Protein AF-A0AAD3CPF4-F1 (afdb_monomer_lite)

Foldseek 3Di:
DDDDDDDDDDDDDDDDDDDDDDDDDDDPDDDDDDPDDDDDDDDDDDDDDDDDDDDDDDDDDDDDPPPPPPPPPFPDKAWAWEWFADPVVRDIDIDIDIGTQQDFLLVVQVVLLVQDQDPVRNPFDFDWKADLVLDTGDRGDTPVVPQDPQRYIYTDTPPDPDRSVVSSVSVCVVCVPPVNVVVSPPPPPPDPPVPPPDPDDDDDDDDDDDDDDDDPPDQPDPPFPDFDQDPSNGDGDTQQDWAQDPPPPARIKGWHWDDPPPDSAFIWIKIAGANHNRPPHTDPPDGIDTDRDGDGDD

Sequence (298 aa):
MKKKEREARPLLRASSTTATDEIPDDYTVATALVEEDIDVSEEENNDEEQQSLQSSNAKNQNAVPSLGTEKSPLGDPVHVILLLMDPKTRRFEILRLEFDAVAKVSDIYRHISASATEITLKSQEYNSLINLKSERLDNTELISTYIDSTGIGIAVPSSSEESPEAITKQATIILTNPKVQKLLQPNNTKKQHFELRKKKEPPATIVKVVKEEVQKAKTPFPHMGHKLQINSSAFTANDFECLQLDTGNWPSERVHCELQAGSEFIYDFVVEHFDDVHCQKPNAKLPVVIQCIQFEAY

Structure (mmCIF, N/CA/C/O backbone):
data_AF-A0AAD3CPF4-F1
#
_entry.id   AF-A0AAD3CPF4-F1
#
loop_
_atom_site.group_PDB
_atom_site.id
_atom_site.type_symbol
_atom_site.label_atom_id
_atom_site.label_alt_id
_atom_site.label_comp_id
_atom_site.label_asym_id
_atom_site.label_entity_id
_atom_site.label_seq_id
_atom_site.pdbx_PDB_ins_code
_atom_site.Cartn_x
_atom_site.Cartn_y
_atom_site.Cartn_z
_atom_site.occupancy
_atom_site.B_iso_or_equiv
_atom_site.auth_seq_id
_atom_site.auth_comp_id
_atom_site.auth_asym_id
_atom_site.auth_atom_id
_atom_site.pdbx_PDB_model_num
ATOM 1 N N . MET A 1 1 ? 34.001 51.691 -2.129 1.00 51.06 1 MET A N 1
ATOM 2 C CA . MET A 1 1 ? 32.779 52.473 -2.422 1.00 51.06 1 MET A CA 1
ATOM 3 C C . MET A 1 1 ? 32.237 52.067 -3.789 1.00 51.06 1 MET A C 1
ATOM 5 O O . MET A 1 1 ? 32.760 52.529 -4.793 1.00 51.06 1 MET A O 1
ATOM 9 N N . LYS A 1 2 ? 31.241 51.178 -3.853 1.00 47.72 2 LYS A N 1
ATOM 10 C CA . LYS A 1 2 ? 30.445 50.944 -5.070 1.00 47.72 2 LYS A CA 1
ATOM 11 C C . LYS A 1 2 ? 28.975 50.866 -4.661 1.00 47.72 2 LYS A C 1
ATOM 13 O O . LYS A 1 2 ? 28.642 50.229 -3.665 1.00 47.72 2 LYS A O 1
ATOM 18 N N . LYS A 1 3 ? 28.174 51.675 -5.354 1.00 48.44 3 LYS A N 1
ATOM 19 C CA . LYS A 1 3 ? 26.792 52.038 -5.044 1.00 48.44 3 LYS A CA 1
ATOM 20 C C . LYS A 1 3 ? 25.855 50.838 -5.172 1.00 48.44 3 LYS A C 1
ATOM 22 O O . LYS A 1 3 ? 26.035 49.969 -6.011 1.00 48.44 3 LYS A O 1
ATOM 27 N N . LYS A 1 4 ? 24.869 50.865 -4.284 1.00 55.22 4 LYS A N 1
ATOM 28 C CA . LYS A 1 4 ? 23.774 49.930 -4.065 1.00 55.22 4 LYS A CA 1
ATOM 29 C C . LYS A 1 4 ? 22.596 50.404 -4.916 1.00 55.22 4 LYS A C 1
ATOM 31 O O . LYS A 1 4 ? 22.135 51.522 -4.700 1.00 55.22 4 LYS A O 1
ATOM 36 N N . GLU A 1 5 ? 22.128 49.586 -5.849 1.00 61.31 5 GLU A N 1
ATOM 37 C CA . GLU A 1 5 ? 20.926 49.860 -6.640 1.00 61.31 5 GLU A CA 1
ATOM 38 C C . GLU A 1 5 ? 19.811 48.935 -6.141 1.00 61.31 5 GLU A C 1
ATOM 40 O O . GLU A 1 5 ? 19.970 47.718 -6.074 1.00 61.31 5 GLU A O 1
ATOM 45 N N . ARG A 1 6 ? 18.738 49.545 -5.630 1.00 57.09 6 ARG A N 1
ATOM 46 C CA . ARG A 1 6 ? 17.538 48.877 -5.121 1.00 57.09 6 ARG A CA 1
ATOM 47 C C . ARG A 1 6 ? 16.461 49.031 -6.187 1.00 57.09 6 ARG A C 1
ATOM 49 O O . ARG A 1 6 ? 15.955 50.135 -6.359 1.00 57.09 6 ARG A O 1
ATOM 56 N N . GLU A 1 7 ? 16.096 47.942 -6.850 1.00 59.09 7 GLU A N 1
ATOM 57 C CA . GLU A 1 7 ? 14.873 47.884 -7.650 1.00 59.09 7 GLU A CA 1
ATOM 58 C C . GLU A 1 7 ? 13.651 47.757 -6.735 1.00 59.09 7 GLU A C 1
ATOM 60 O O . GLU A 1 7 ? 13.573 46.890 -5.859 1.00 59.09 7 GLU A O 1
ATOM 65 N N . ALA A 1 8 ? 12.700 48.663 -6.941 1.00 54.78 8 ALA A N 1
ATOM 66 C CA . ALA A 1 8 ? 11.396 48.676 -6.305 1.00 54.78 8 ALA A CA 1
ATOM 67 C C . ALA A 1 8 ? 10.440 47.756 -7.078 1.00 54.78 8 ALA A C 1
ATOM 69 O O . ALA A 1 8 ? 10.246 47.929 -8.279 1.00 54.78 8 ALA A O 1
ATOM 70 N N . ARG A 1 9 ? 9.810 46.796 -6.388 1.00 59.22 9 ARG A N 1
ATOM 71 C CA . ARG A 1 9 ? 8.685 46.025 -6.934 1.00 59.22 9 ARG A CA 1
ATOM 72 C C . ARG A 1 9 ? 7.355 46.728 -6.627 1.00 59.22 9 ARG A C 1
ATOM 74 O O . ARG A 1 9 ? 7.162 47.150 -5.485 1.00 59.22 9 ARG A O 1
ATOM 81 N N . PRO A 1 10 ? 6.437 46.830 -7.603 1.00 60.00 10 PRO A N 1
ATOM 82 C CA . PRO A 1 10 ? 5.146 47.480 -7.423 1.00 60.00 10 PRO A CA 1
ATOM 83 C C . PRO A 1 10 ? 4.152 46.579 -6.676 1.00 60.00 10 PRO A C 1
ATOM 85 O O . PRO A 1 10 ? 4.058 45.377 -6.925 1.00 60.00 10 PRO A O 1
ATOM 88 N N . LEU A 1 11 ? 3.398 47.194 -5.763 1.00 54.19 11 LEU A N 1
ATOM 89 C CA . LEU A 1 11 ? 2.261 46.605 -5.059 1.00 54.19 11 LEU A CA 1
ATOM 90 C C . LEU A 1 11 ? 1.080 46.479 -6.029 1.00 54.19 11 LEU A C 1
ATOM 92 O O . LEU A 1 11 ? 0.536 47.489 -6.477 1.00 54.19 11 LEU A O 1
ATOM 96 N N . LEU A 1 12 ? 0.681 45.246 -6.346 1.00 53.91 12 LEU A N 1
ATOM 97 C CA . LEU A 1 12 ? -0.570 44.985 -7.050 1.00 53.91 12 LEU A CA 1
ATOM 98 C C . LEU A 1 12 ? -1.742 45.028 -6.066 1.00 53.91 12 LEU A C 1
ATOM 100 O O . LEU A 1 12 ? -1.715 44.463 -4.974 1.00 53.91 12 LEU A O 1
ATOM 104 N N . ARG A 1 13 ? -2.738 45.794 -6.493 1.00 48.66 13 ARG A N 1
ATOM 105 C CA . ARG A 1 13 ? -3.927 46.257 -5.790 1.00 48.66 13 ARG A CA 1
ATOM 106 C C . ARG A 1 13 ? -4.981 45.147 -5.782 1.00 48.66 13 ARG A C 1
ATOM 108 O O . ARG A 1 13 ? -5.236 44.541 -6.816 1.00 48.66 13 ARG A O 1
ATOM 115 N N . ALA A 1 14 ? -5.594 44.912 -4.626 1.00 43.03 14 ALA A N 1
ATOM 116 C CA . ALA A 1 14 ? -6.771 44.065 -4.490 1.00 43.03 14 ALA A CA 1
ATOM 117 C C . ALA A 1 14 ? -7.983 44.732 -5.165 1.00 43.03 14 ALA A C 1
ATOM 119 O O . ALA A 1 14 ? -8.253 45.908 -4.910 1.00 43.03 14 ALA A O 1
ATOM 120 N N . SER A 1 15 ? -8.722 43.973 -5.977 1.00 52.41 15 SER A N 1
ATOM 121 C CA . SER A 1 15 ? -10.066 44.338 -6.427 1.00 52.41 15 SER A CA 1
ATOM 122 C C . SER A 1 15 ? -11.076 43.460 -5.702 1.00 52.41 15 SER A C 1
ATOM 124 O O . SER A 1 15 ? -11.177 42.262 -5.947 1.00 52.41 15 SER A O 1
ATOM 126 N N . SER A 1 16 ? -11.789 44.100 -4.781 1.00 39.22 16 SER A N 1
ATOM 127 C CA . SER A 1 16 ? -13.036 43.643 -4.182 1.00 39.22 16 SER A CA 1
ATOM 128 C C . SER A 1 16 ? -14.152 43.758 -5.222 1.00 39.22 16 SER A C 1
ATOM 130 O O . SER A 1 16 ? -14.310 44.821 -5.822 1.00 39.22 16 SER A O 1
ATOM 132 N N . THR A 1 17 ? -14.919 42.690 -5.435 1.00 50.12 17 THR A N 1
ATOM 133 C CA . THR A 1 17 ? -16.239 42.763 -6.077 1.00 50.12 17 THR A CA 1
ATOM 134 C C . THR A 1 17 ? -17.239 42.035 -5.189 1.00 50.12 17 THR A C 1
ATOM 136 O O . THR A 1 17 ? -17.124 40.846 -4.912 1.00 50.12 17 THR A O 1
ATOM 139 N N . THR A 1 18 ? -18.160 42.831 -4.666 1.00 46.91 18 THR A N 1
ATOM 140 C CA . THR A 1 18 ? -19.396 42.474 -3.969 1.00 46.91 18 THR A CA 1
ATOM 141 C C . THR A 1 18 ? -20.552 42.361 -4.967 1.00 46.91 18 THR A C 1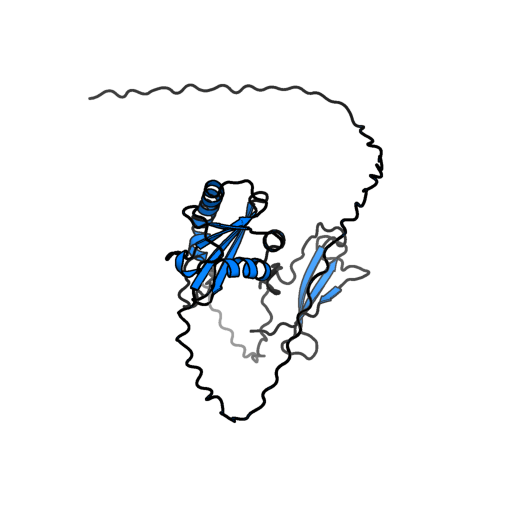
ATOM 143 O O . THR A 1 18 ? -20.454 42.952 -6.041 1.00 46.91 18 THR A O 1
ATOM 146 N N . ALA A 1 19 ? -21.662 41.766 -4.500 1.00 40.34 19 ALA A N 1
ATOM 147 C CA . ALA A 1 19 ? -23.035 41.750 -5.049 1.00 40.34 19 ALA A CA 1
ATOM 148 C C . ALA A 1 19 ? -23.372 40.473 -5.852 1.00 40.34 19 ALA A C 1
ATOM 150 O O . ALA A 1 19 ? -22.814 40.246 -6.918 1.00 40.34 19 ALA A O 1
ATOM 151 N N . THR A 1 20 ? -24.034 39.489 -5.224 1.00 45.62 20 THR A N 1
ATOM 152 C CA . THR A 1 20 ? -25.505 39.292 -5.100 1.00 45.62 20 THR A CA 1
ATOM 153 C C . THR A 1 20 ? -26.174 38.961 -6.427 1.00 45.62 20 THR A C 1
ATOM 155 O O . THR A 1 20 ? -26.316 39.850 -7.257 1.00 45.62 20 THR A O 1
ATOM 158 N N . ASP A 1 21 ? -26.677 37.733 -6.551 1.00 45.94 21 ASP A N 1
ATOM 159 C CA . ASP A 1 21 ? -28.017 37.535 -7.099 1.00 45.94 21 ASP A CA 1
ATOM 160 C C . ASP A 1 21 ? -28.646 36.266 -6.515 1.00 45.94 21 ASP A C 1
ATOM 162 O O . ASP A 1 21 ? -27.998 35.228 -6.365 1.00 45.94 21 ASP A O 1
ATOM 166 N N . GLU A 1 22 ? -29.889 36.434 -6.091 1.00 59.66 22 GLU A N 1
ATOM 167 C CA . GLU A 1 22 ? -30.774 35.438 -5.503 1.00 59.66 22 GLU A CA 1
ATOM 168 C C . GLU A 1 22 ? -31.589 34.724 -6.611 1.00 59.66 22 GLU A C 1
ATOM 170 O O . GLU A 1 22 ? -31.663 35.209 -7.738 1.00 59.66 22 GLU A O 1
ATOM 175 N N . ILE A 1 23 ? -32.340 33.684 -6.201 1.00 52.50 23 ILE A N 1
ATOM 176 C CA . ILE A 1 23 ? -33.577 33.135 -6.822 1.00 52.50 23 ILE A CA 1
ATOM 177 C C . ILE A 1 23 ? -33.373 32.051 -7.921 1.00 52.50 23 ILE A C 1
ATOM 179 O O . ILE A 1 23 ? -32.538 32.240 -8.802 1.00 52.50 23 ILE A O 1
ATOM 183 N N . PRO A 1 24 ? -34.215 30.990 -8.031 1.00 56.16 24 PRO A N 1
ATOM 184 C CA . PRO A 1 24 ? -34.972 30.213 -7.033 1.00 56.16 24 PRO A CA 1
ATOM 185 C C . PRO A 1 24 ? -34.780 28.679 -7.162 1.00 56.16 24 PRO A C 1
ATOM 187 O O . PRO A 1 24 ? -34.217 28.158 -8.125 1.00 56.16 24 PRO A O 1
ATOM 190 N N . ASP A 1 25 ? -35.359 27.972 -6.192 1.00 52.38 25 ASP A N 1
ATOM 191 C CA . ASP A 1 25 ? -35.752 26.565 -6.250 1.00 52.38 25 ASP A CA 1
ATOM 192 C C . ASP A 1 25 ? -36.680 26.236 -7.439 1.00 52.38 25 ASP A C 1
ATOM 194 O O . ASP A 1 25 ? -37.485 27.073 -7.849 1.00 52.38 25 ASP A O 1
ATOM 198 N N . ASP A 1 26 ? -36.596 24.974 -7.884 1.00 46.81 26 ASP A N 1
ATOM 199 C CA . ASP A 1 26 ? -37.595 24.163 -8.614 1.00 46.81 26 ASP A CA 1
ATOM 200 C C . ASP A 1 26 ? -37.091 23.598 -9.959 1.00 46.81 26 ASP A C 1
ATOM 202 O O . ASP A 1 26 ? -37.275 24.164 -11.035 1.00 46.81 26 ASP A O 1
ATOM 206 N N . TYR A 1 27 ? -36.463 22.419 -9.895 1.00 47.00 27 TYR A N 1
ATOM 207 C CA . TYR A 1 27 ? -36.427 21.492 -11.025 1.00 47.00 27 TYR A CA 1
ATOM 208 C C . TYR A 1 27 ? -36.933 20.123 -10.575 1.00 47.00 27 TYR A C 1
ATOM 210 O O . TYR A 1 27 ? -36.206 19.223 -10.157 1.00 47.00 27 TYR A O 1
ATOM 218 N N . THR A 1 28 ? -38.244 19.977 -10.698 1.00 48.34 28 THR A N 1
ATOM 219 C CA . THR A 1 28 ? -38.920 18.689 -10.763 1.00 48.34 28 THR A CA 1
ATOM 220 C C . THR A 1 28 ? -38.558 18.021 -12.099 1.00 48.34 28 THR A C 1
ATOM 222 O O . THR A 1 28 ? -39.137 18.348 -13.134 1.00 48.34 28 THR A O 1
ATOM 225 N N . VAL A 1 29 ? -37.579 17.107 -12.122 1.00 45.56 29 VAL A N 1
ATOM 226 C CA . VAL A 1 29 ? -37.284 16.309 -13.329 1.00 45.56 29 VAL A CA 1
ATOM 227 C C . VAL A 1 29 ? -38.125 15.040 -13.299 1.00 45.56 29 VAL A C 1
ATOM 229 O O . VAL A 1 29 ? -37.881 14.114 -12.527 1.00 45.56 29 VAL A O 1
ATOM 232 N N . ALA A 1 30 ? -39.148 15.041 -14.149 1.00 44.59 30 ALA A N 1
ATOM 233 C CA . ALA A 1 30 ? -39.988 13.899 -14.445 1.00 44.59 30 ALA A CA 1
ATOM 234 C C . ALA A 1 30 ? -39.169 12.751 -15.050 1.00 44.59 30 ALA A C 1
ATOM 236 O O . ALA A 1 30 ? -38.349 12.929 -15.950 1.00 44.59 30 ALA A O 1
ATOM 237 N N . THR A 1 31 ? -39.445 11.559 -14.540 1.00 47.06 31 THR A N 1
ATOM 238 C CA . THR A 1 31 ? -38.991 10.265 -15.030 1.00 47.06 31 THR A CA 1
ATOM 239 C C . THR A 1 31 ? -39.593 10.024 -16.416 1.00 47.06 31 THR A C 1
ATOM 241 O O . THR A 1 31 ? -40.797 9.811 -16.538 1.00 47.06 31 THR A O 1
ATOM 244 N N . ALA A 1 32 ? -38.772 10.064 -17.463 1.00 47.00 32 ALA A N 1
ATOM 245 C CA . ALA A 1 32 ? -39.124 9.523 -18.770 1.00 47.00 32 ALA A CA 1
ATOM 246 C C . ALA A 1 32 ? -38.403 8.180 -18.922 1.00 47.00 32 ALA A C 1
ATOM 248 O O . ALA A 1 32 ? -37.201 8.129 -19.170 1.00 47.00 32 ALA A O 1
ATOM 249 N N . LEU A 1 33 ? -39.150 7.098 -18.698 1.00 45.75 33 LEU A N 1
ATOM 250 C CA . LEU A 1 33 ? -38.788 5.757 -19.140 1.00 45.75 33 LEU A CA 1
ATOM 251 C C . LEU A 1 33 ? -38.830 5.773 -20.670 1.00 45.75 33 LEU A C 1
ATOM 253 O O . LEU A 1 33 ? -39.907 5.828 -21.259 1.00 45.75 33 LEU A O 1
ATOM 257 N N . VAL A 1 34 ? -37.658 5.794 -21.295 1.00 50.19 34 VAL A N 1
ATOM 258 C CA . VAL A 1 34 ? -37.513 5.426 -22.700 1.00 50.19 34 VAL A CA 1
ATOM 259 C C . VAL A 1 34 ? -37.186 3.940 -22.692 1.00 50.19 34 VAL A C 1
ATOM 261 O O . VAL A 1 34 ? -36.103 3.535 -22.278 1.00 50.19 34 VAL A O 1
ATOM 264 N N . GLU A 1 35 ? -38.180 3.135 -23.051 1.00 58.12 35 GLU A N 1
ATOM 265 C CA . GLU A 1 35 ? -37.993 1.746 -23.450 1.00 58.12 35 GLU A CA 1
ATOM 266 C C . GLU A 1 35 ? -37.271 1.784 -24.804 1.00 58.12 35 GLU A C 1
ATOM 268 O O . GLU A 1 35 ? -37.871 2.104 -25.827 1.00 58.12 35 GLU A O 1
ATOM 273 N N . GLU A 1 36 ? -35.954 1.573 -24.801 1.00 59.69 36 GLU A N 1
ATOM 274 C CA . GLU A 1 36 ? -35.221 1.275 -26.031 1.00 59.69 36 GLU A CA 1
ATOM 275 C C . GLU A 1 36 ? -35.337 -0.228 -26.297 1.00 59.69 36 GLU A C 1
ATOM 277 O O . GLU A 1 36 ? -34.753 -1.055 -25.594 1.00 59.69 36 GLU A O 1
ATOM 282 N N . ASP A 1 37 ? -36.132 -0.559 -27.314 1.00 48.06 37 ASP A N 1
ATOM 283 C CA . ASP A 1 37 ? -36.185 -1.867 -27.953 1.00 48.06 37 ASP A CA 1
ATOM 284 C C . ASP A 1 37 ? -34.800 -2.196 -28.535 1.00 48.06 37 ASP A C 1
ATOM 286 O O . ASP A 1 37 ? -34.396 -1.678 -29.578 1.00 48.06 37 ASP A O 1
ATOM 290 N N . ILE A 1 38 ? -34.046 -3.049 -27.839 1.00 56.69 38 ILE A N 1
ATOM 291 C CA . ILE A 1 38 ? -32.800 -3.615 -28.356 1.00 56.69 38 ILE A CA 1
ATOM 292 C C . ILE A 1 38 ? -33.168 -4.724 -29.344 1.00 56.69 38 ILE A C 1
ATOM 294 O O . ILE A 1 38 ? -33.584 -5.817 -28.960 1.00 56.69 38 ILE A O 1
ATOM 298 N N . ASP A 1 39 ? -33.001 -4.398 -30.622 1.00 56.53 39 ASP A N 1
ATOM 299 C CA . ASP A 1 39 ? -33.076 -5.295 -31.770 1.00 56.53 39 ASP A CA 1
ATOM 300 C C . ASP A 1 39 ? -31.935 -6.327 -31.693 1.00 56.53 39 ASP A C 1
ATOM 302 O O . ASP A 1 39 ? -30.764 -6.035 -31.956 1.00 56.53 39 ASP A O 1
ATOM 306 N N . VAL A 1 40 ? -32.275 -7.537 -31.240 1.00 62.56 40 VAL A N 1
ATOM 307 C CA . VAL A 1 40 ? -31.382 -8.699 -31.213 1.00 62.56 40 VAL A CA 1
ATOM 308 C C . VAL A 1 40 ? -31.289 -9.236 -32.637 1.00 62.56 40 VAL A C 1
ATOM 310 O O . VAL A 1 40 ? -32.150 -9.986 -33.090 1.00 62.56 40 VAL A O 1
ATOM 313 N N . SER A 1 41 ? -30.229 -8.849 -33.342 1.00 60.69 41 SER A N 1
ATOM 314 C CA . SER A 1 41 ? -29.842 -9.486 -34.599 1.00 60.69 41 SER A CA 1
ATOM 315 C C . SER A 1 41 ? -29.105 -10.790 -34.297 1.00 60.69 41 SER A C 1
ATOM 317 O O . SER A 1 41 ? -28.044 -10.812 -33.674 1.00 60.69 41 SER A O 1
ATOM 319 N N . GLU A 1 42 ? -29.728 -11.884 -34.721 1.00 59.56 42 GLU A N 1
ATOM 320 C CA . GLU A 1 42 ? -29.186 -13.237 -34.755 1.00 59.56 42 GLU A CA 1
ATOM 321 C C . GLU A 1 42 ? -28.034 -13.298 -35.773 1.00 59.56 42 GLU A C 1
ATOM 323 O O . GLU A 1 42 ? -28.252 -13.130 -36.972 1.00 59.56 42 GLU A O 1
ATOM 328 N N . GLU A 1 43 ? -26.805 -13.547 -35.313 1.00 61.91 43 GLU A N 1
ATOM 329 C CA . GLU A 1 43 ? -25.727 -14.025 -36.184 1.00 61.91 43 GLU A CA 1
ATOM 330 C C . GLU A 1 43 ? -25.614 -15.546 -36.056 1.00 61.91 43 GLU A C 1
ATOM 332 O O . GLU A 1 43 ? -25.129 -16.099 -35.067 1.00 61.91 43 GLU A O 1
ATOM 337 N N . GLU A 1 44 ? -26.116 -16.208 -37.096 1.00 57.03 44 GLU A N 1
ATOM 338 C CA . GLU A 1 44 ? -25.862 -17.600 -37.429 1.00 57.03 44 GLU A CA 1
ATOM 339 C C . GLU A 1 44 ? -24.405 -17.821 -37.886 1.00 57.03 44 GLU A C 1
ATOM 341 O O . GLU A 1 44 ? -23.775 -16.948 -38.481 1.00 57.03 44 GLU A O 1
ATOM 346 N N . ASN A 1 45 ? -23.980 -19.083 -37.756 1.00 47.06 45 ASN A N 1
ATOM 347 C CA . ASN A 1 45 ? -22.911 -19.767 -38.497 1.00 47.06 45 ASN A CA 1
ATOM 348 C C . ASN A 1 45 ? -21.481 -19.678 -37.937 1.00 47.06 45 ASN A C 1
ATOM 350 O O . ASN A 1 45 ? -20.731 -18.738 -38.188 1.00 47.06 45 ASN A O 1
ATOM 354 N N . ASN A 1 46 ? -21.036 -20.774 -37.311 1.00 54.03 46 ASN A N 1
ATOM 355 C CA . ASN A 1 46 ? -20.188 -21.742 -38.022 1.00 54.03 46 ASN A CA 1
ATOM 356 C C . ASN A 1 46 ? -19.962 -23.010 -37.181 1.00 54.03 46 ASN A C 1
ATOM 358 O O . ASN A 1 46 ? -19.196 -23.015 -36.217 1.00 54.03 46 ASN A O 1
ATOM 362 N N . ASP A 1 47 ? -20.622 -24.085 -37.610 1.00 55.22 47 ASP A N 1
ATOM 363 C CA . ASP A 1 47 ? -20.263 -25.475 -37.340 1.00 55.22 47 ASP A CA 1
ATOM 364 C C . ASP A 1 47 ? -19.238 -25.937 -38.388 1.00 55.22 47 ASP A C 1
ATOM 366 O O . ASP A 1 47 ? -19.512 -25.822 -39.577 1.00 55.22 47 ASP A O 1
ATOM 370 N N . GLU A 1 48 ? -18.090 -26.453 -37.942 1.00 56.44 48 GLU A N 1
ATOM 371 C CA . GLU A 1 48 ? -17.141 -27.389 -38.594 1.00 56.44 48 GLU A CA 1
ATOM 372 C C . GLU A 1 48 ? -15.866 -27.338 -37.714 1.00 56.44 48 GLU A C 1
ATOM 374 O O . GLU A 1 48 ? -15.404 -26.269 -37.344 1.00 56.44 48 GLU A O 1
ATOM 379 N N . GLU A 1 49 ? -15.249 -28.402 -37.203 1.00 54.94 49 GLU A N 1
ATOM 380 C CA . GLU A 1 49 ? -14.941 -29.685 -37.810 1.00 54.94 49 GLU A CA 1
ATOM 381 C C . GLU A 1 49 ? -14.567 -30.679 -36.686 1.00 54.94 49 GLU A C 1
ATOM 383 O O . GLU A 1 49 ? -13.704 -30.419 -35.842 1.00 54.94 49 GLU A O 1
ATOM 388 N N . GLN A 1 50 ? -15.222 -31.841 -36.669 1.00 48.09 50 GLN A N 1
ATOM 389 C CA . GLN A 1 50 ? -14.794 -33.005 -35.899 1.00 48.09 50 GLN A CA 1
ATOM 390 C C . GLN A 1 50 ? -13.726 -33.762 -36.696 1.00 48.09 50 GLN A C 1
ATOM 392 O O . GLN A 1 50 ? -14.021 -34.283 -37.769 1.00 48.09 50 GLN A O 1
ATOM 397 N N . GLN A 1 51 ? -12.531 -33.944 -36.132 1.00 55.53 51 GLN A N 1
ATOM 398 C CA . GLN A 1 51 ? -11.656 -35.052 -36.520 1.00 55.53 51 GLN A CA 1
ATOM 399 C C . GLN A 1 51 ? -11.217 -35.858 -35.302 1.00 55.53 51 GLN A C 1
ATOM 401 O O . GLN A 1 51 ? -10.395 -35.458 -34.479 1.00 55.53 51 GLN A O 1
ATOM 406 N N . SER A 1 52 ? -11.797 -37.050 -35.229 1.00 57.59 52 SER A N 1
ATOM 407 C CA . SER A 1 52 ? -11.345 -38.183 -34.443 1.00 57.59 52 SER A CA 1
ATOM 408 C C . SER A 1 52 ? -10.080 -38.790 -35.050 1.00 57.59 52 SER A C 1
ATOM 410 O O . SER A 1 52 ? -10.115 -39.185 -36.212 1.00 57.59 52 SER A O 1
ATOM 412 N N . LEU A 1 53 ? -9.044 -39.037 -34.247 1.00 58.47 53 LEU A N 1
ATOM 413 C CA . LEU A 1 53 ? -8.175 -40.198 -34.447 1.00 58.47 53 LEU A CA 1
ATOM 414 C C . LEU A 1 53 ? -7.779 -40.802 -33.097 1.00 58.47 53 LEU A C 1
ATOM 416 O O . LEU A 1 53 ? -7.038 -40.230 -32.301 1.00 58.47 53 LEU A O 1
ATOM 420 N N . GLN A 1 54 ? -8.301 -42.005 -32.878 1.00 55.97 54 GLN A N 1
ATOM 421 C CA . GLN A 1 54 ? -7.806 -42.984 -31.926 1.00 55.97 54 GLN A CA 1
ATOM 422 C C . GLN A 1 54 ? -6.425 -43.479 -32.375 1.00 55.97 54 GLN A C 1
ATOM 424 O O . GLN A 1 54 ? -6.244 -43.821 -33.543 1.00 55.97 54 GLN A O 1
ATOM 429 N N . SER A 1 55 ? -5.496 -43.663 -31.436 1.00 54.03 55 SER A N 1
ATOM 430 C CA . SER A 1 55 ? -4.639 -44.854 -31.435 1.00 54.03 55 SER A CA 1
ATOM 431 C C . SER A 1 55 ? -3.983 -45.082 -30.080 1.00 54.03 55 SER A C 1
ATOM 433 O O . SER A 1 55 ? -3.212 -44.283 -29.560 1.00 54.03 55 SER A O 1
ATOM 435 N N . SER A 1 56 ? -4.330 -46.240 -29.540 1.00 66.38 56 SER A N 1
ATOM 436 C CA . SER A 1 56 ? -3.742 -46.959 -28.423 1.00 66.38 56 SER A CA 1
ATOM 437 C C . SER A 1 56 ? -2.250 -47.242 -28.600 1.00 66.38 56 SER A C 1
ATOM 439 O O . SER A 1 56 ? -1.843 -47.694 -29.668 1.00 66.38 56 SER A O 1
ATOM 441 N N . ASN A 1 57 ? -1.480 -47.174 -27.511 1.00 51.53 57 ASN A N 1
ATOM 442 C CA . ASN A 1 57 ? -0.516 -48.234 -27.208 1.00 51.53 57 ASN A CA 1
ATOM 443 C C . ASN A 1 57 ? -0.118 -48.248 -25.727 1.00 51.53 57 ASN A C 1
ATOM 445 O O . ASN A 1 57 ? 0.491 -47.321 -25.203 1.00 51.53 57 ASN A O 1
ATOM 449 N N . ALA A 1 58 ? -0.453 -49.357 -25.070 1.00 52.66 58 ALA A N 1
ATOM 450 C CA . ALA A 1 58 ? 0.050 -49.736 -23.764 1.00 52.66 58 ALA A CA 1
ATOM 451 C C . ALA A 1 58 ? 1.429 -50.397 -23.908 1.00 52.66 58 ALA A C 1
ATOM 453 O O . ALA A 1 58 ? 1.579 -51.311 -24.720 1.00 52.66 58 ALA A O 1
ATOM 454 N N . LYS A 1 59 ? 2.401 -50.005 -23.072 1.00 47.97 59 LYS A N 1
ATOM 455 C CA . LYS A 1 59 ? 3.421 -50.909 -22.507 1.00 47.97 59 LYS A CA 1
ATOM 456 C C . LYS A 1 59 ? 4.272 -50.209 -21.442 1.00 47.97 59 LYS A C 1
ATOM 458 O O . LYS A 1 59 ? 5.042 -49.311 -21.745 1.00 47.97 59 LYS A O 1
ATOM 463 N N . ASN A 1 60 ? 4.113 -50.698 -20.211 1.00 48.53 60 ASN A N 1
ATOM 464 C CA . ASN A 1 60 ? 5.138 -50.938 -19.193 1.00 48.53 60 ASN A CA 1
ATOM 465 C C . ASN A 1 60 ? 6.476 -50.199 -19.332 1.00 48.53 60 ASN A C 1
ATOM 467 O O . ASN A 1 60 ? 7.283 -50.568 -20.183 1.00 48.53 60 ASN A O 1
ATOM 471 N N . GLN A 1 61 ? 6.793 -49.380 -18.324 1.00 49.75 61 GLN A N 1
ATOM 472 C CA . GLN A 1 61 ? 7.957 -49.622 -17.465 1.00 49.75 61 GLN A CA 1
ATOM 473 C C . GLN A 1 61 ? 7.831 -48.855 -16.139 1.00 49.75 61 GLN A C 1
ATOM 475 O O . GLN A 1 61 ? 7.727 -47.634 -16.105 1.00 49.75 61 GLN A O 1
ATOM 480 N N . ASN A 1 62 ? 7.844 -49.620 -15.044 1.00 54.41 62 ASN A N 1
ATOM 481 C CA . ASN A 1 62 ? 8.047 -49.146 -13.681 1.00 54.41 62 ASN A CA 1
ATOM 482 C C . ASN A 1 62 ? 9.436 -48.503 -13.577 1.00 54.41 62 ASN A C 1
ATOM 484 O O . ASN A 1 62 ? 10.433 -49.209 -13.434 1.00 54.41 62 ASN A O 1
ATOM 488 N N . ALA A 1 63 ? 9.495 -47.177 -13.623 1.00 48.16 63 ALA A N 1
ATOM 489 C CA . ALA A 1 63 ? 10.638 -46.410 -13.158 1.00 48.16 63 ALA A CA 1
ATOM 490 C C . ALA A 1 63 ? 10.176 -45.616 -11.936 1.00 48.16 63 ALA A C 1
ATOM 492 O O . ALA A 1 63 ? 9.339 -44.724 -12.046 1.00 48.16 63 ALA A O 1
ATOM 493 N N . VAL A 1 64 ? 10.687 -45.991 -10.763 1.00 60.34 64 VAL A N 1
ATOM 494 C CA . VAL A 1 64 ? 10.567 -45.201 -9.535 1.00 60.34 64 VAL A CA 1
ATOM 495 C C . VAL A 1 64 ? 11.168 -43.827 -9.846 1.00 60.34 64 VAL A C 1
ATOM 497 O O . VAL A 1 64 ? 12.370 -43.769 -10.120 1.00 60.34 64 VAL A O 1
ATOM 500 N N . PRO A 1 65 ? 10.385 -42.731 -9.866 1.00 58.94 65 PRO A N 1
ATOM 501 C CA . PRO A 1 65 ? 10.943 -41.411 -10.081 1.00 58.94 65 PRO A CA 1
ATOM 502 C C . PRO A 1 65 ? 11.808 -41.116 -8.864 1.00 58.94 65 PRO A C 1
ATOM 504 O O . PRO A 1 65 ? 11.310 -40.982 -7.746 1.00 58.94 65 PRO A O 1
ATOM 507 N N . SER A 1 66 ? 13.119 -41.098 -9.080 1.00 51.22 66 SER A N 1
ATOM 508 C CA . SER A 1 66 ? 14.084 -40.628 -8.102 1.00 51.22 66 SER A CA 1
ATOM 509 C C . SER A 1 66 ? 13.673 -39.216 -7.707 1.00 51.22 66 SER A C 1
ATOM 511 O O . SER A 1 66 ? 13.802 -38.278 -8.492 1.00 51.22 66 SER A O 1
ATOM 513 N N . LEU A 1 67 ? 13.129 -39.101 -6.495 1.00 54.97 67 LEU A N 1
ATOM 514 C CA . LEU A 1 67 ? 12.671 -37.886 -5.828 1.00 54.97 67 LEU A CA 1
ATOM 515 C C . LEU A 1 67 ? 13.888 -37.039 -5.408 1.00 54.97 67 LEU A C 1
ATOM 517 O O . LEU A 1 67 ? 14.086 -36.718 -4.242 1.00 54.97 67 LEU A O 1
ATOM 521 N N . GLY A 1 68 ? 14.765 -36.761 -6.369 1.00 52.16 68 GLY A N 1
ATOM 522 C CA . GLY A 1 68 ? 15.908 -35.872 -6.257 1.00 52.16 68 GLY A CA 1
ATOM 523 C C . GLY A 1 68 ? 15.550 -34.559 -6.922 1.00 52.16 68 GLY A C 1
ATOM 524 O O . GLY A 1 68 ? 16.095 -34.224 -7.967 1.00 52.16 68 GLY A O 1
ATOM 525 N N . THR A 1 69 ? 14.577 -33.847 -6.355 1.00 49.41 69 THR A N 1
ATOM 526 C CA . THR A 1 69 ? 14.320 -32.454 -6.705 1.00 49.41 69 THR A CA 1
ATOM 527 C C . THR A 1 69 ? 15.528 -31.660 -6.225 1.00 49.41 69 THR A C 1
ATOM 529 O O . THR A 1 69 ? 15.609 -31.262 -5.061 1.00 49.41 69 THR A O 1
ATOM 532 N N . GLU A 1 70 ? 16.503 -31.478 -7.114 1.00 51.56 70 GLU A N 1
ATOM 533 C CA . GLU A 1 70 ? 17.493 -30.417 -6.998 1.00 51.56 70 GLU A CA 1
ATOM 534 C C . GLU A 1 70 ? 16.712 -29.105 -6.891 1.00 51.56 70 GLU A C 1
ATOM 536 O O . GLU A 1 70 ? 16.268 -28.530 -7.883 1.00 51.56 70 GLU A O 1
ATOM 541 N N . LYS A 1 71 ? 16.466 -28.661 -5.654 1.00 62.03 71 LYS A N 1
ATOM 542 C CA . LYS A 1 71 ? 16.061 -27.290 -5.378 1.00 62.03 71 LYS A CA 1
ATOM 543 C C . LYS A 1 71 ? 17.233 -26.436 -5.828 1.00 62.03 71 LYS A C 1
ATOM 545 O O . LYS A 1 71 ? 18.187 -26.253 -5.073 1.00 62.03 71 LYS A O 1
ATOM 550 N N . SER A 1 72 ? 17.182 -25.960 -7.071 1.00 61.41 72 SER A N 1
ATOM 551 C CA . SER A 1 72 ? 18.000 -24.828 -7.485 1.00 61.41 72 SER A CA 1
ATOM 552 C C . SER A 1 72 ? 17.886 -23.771 -6.385 1.00 61.41 72 SER A C 1
ATOM 554 O O . SER A 1 72 ? 16.781 -23.599 -5.857 1.00 61.41 72 SER A O 1
ATOM 556 N N . PRO A 1 73 ? 18.998 -23.145 -5.967 1.00 64.25 73 PRO A N 1
ATOM 557 C CA . PRO A 1 73 ? 18.972 -22.185 -4.875 1.00 64.25 73 PRO A CA 1
ATOM 558 C C . PRO A 1 73 ? 17.905 -21.141 -5.200 1.00 64.25 73 PRO A C 1
ATOM 560 O O . PRO A 1 73 ? 18.033 -20.419 -6.189 1.00 64.25 73 PRO A O 1
ATOM 563 N N . LEU A 1 74 ? 16.815 -21.140 -4.422 1.00 74.25 74 LEU A N 1
ATOM 564 C CA . LEU A 1 74 ? 15.826 -20.074 -4.475 1.00 74.25 74 LEU A CA 1
ATOM 565 C C . LEU A 1 74 ? 16.629 -18.804 -4.203 1.00 74.25 74 LEU A C 1
ATOM 567 O O . LEU A 1 74 ? 17.269 -18.709 -3.157 1.00 74.25 74 LEU A O 1
ATOM 571 N N . GLY A 1 75 ? 16.702 -17.916 -5.196 1.00 85.31 75 GLY A N 1
ATOM 572 C CA . GLY A 1 75 ? 17.434 -16.663 -5.060 1.00 85.31 75 GLY A CA 1
ATOM 573 C C . GLY A 1 75 ? 16.935 -15.872 -3.853 1.00 85.31 75 GLY A C 1
ATOM 574 O O . GLY A 1 75 ? 15.836 -16.121 -3.355 1.00 85.31 75 GLY A O 1
ATOM 575 N N . ASP A 1 76 ? 17.745 -14.922 -3.392 1.00 89.56 76 ASP A N 1
ATOM 576 C CA . ASP A 1 76 ? 17.370 -14.076 -2.263 1.00 89.56 76 ASP A CA 1
ATOM 577 C C . ASP A 1 76 ? 16.019 -13.381 -2.537 1.00 89.56 76 ASP A C 1
ATOM 579 O O . ASP A 1 76 ? 15.784 -12.923 -3.664 1.00 89.56 76 ASP A O 1
ATOM 583 N N . PRO A 1 77 ? 15.117 -13.316 -1.540 1.00 91.69 77 PRO A N 1
ATOM 584 C CA . PRO A 1 77 ? 13.815 -12.692 -1.711 1.00 91.69 77 PRO A CA 1
ATOM 585 C C . PRO A 1 77 ? 13.957 -11.204 -2.045 1.00 91.69 77 PRO A C 1
ATOM 587 O O . PRO A 1 77 ? 14.839 -10.497 -1.547 1.00 91.69 77 PRO A O 1
ATOM 590 N N . VAL A 1 78 ? 13.063 -10.718 -2.900 1.00 92.69 78 VAL A N 1
ATOM 591 C CA . VAL A 1 78 ? 13.027 -9.332 -3.362 1.00 92.69 78 VAL A CA 1
ATOM 592 C C . VAL A 1 78 ? 12.036 -8.554 -2.506 1.00 92.69 78 VAL A C 1
ATOM 594 O O . VAL A 1 78 ? 10.843 -8.852 -2.483 1.00 92.69 78 VAL A O 1
ATOM 597 N N . HIS A 1 79 ? 12.523 -7.523 -1.819 1.00 92.88 79 HIS A N 1
ATOM 598 C CA . HIS A 1 79 ? 11.676 -6.624 -1.041 1.00 92.88 79 HIS A CA 1
ATOM 599 C C . HIS A 1 79 ? 11.224 -5.429 -1.879 1.00 92.88 79 HIS A C 1
ATOM 601 O O . HIS A 1 79 ? 12.040 -4.728 -2.479 1.00 92.88 79 HIS A O 1
ATOM 607 N N . VAL A 1 80 ? 9.921 -5.165 -1.861 1.00 94.75 80 VAL A N 1
ATOM 608 C CA . VAL A 1 80 ? 9.282 -4.076 -2.600 1.00 94.75 80 VAL A CA 1
ATOM 609 C C . VAL A 1 80 ? 8.545 -3.168 -1.632 1.00 94.75 80 VAL A C 1
ATOM 611 O O . VAL A 1 80 ? 7.709 -3.607 -0.847 1.00 94.75 80 VAL A O 1
ATOM 614 N N . ILE A 1 81 ? 8.841 -1.879 -1.701 1.00 95.75 81 ILE A N 1
ATOM 615 C CA . ILE A 1 81 ? 8.078 -0.824 -1.048 1.00 95.75 81 ILE A CA 1
ATOM 616 C C . ILE A 1 81 ? 7.111 -0.277 -2.091 1.00 95.75 81 ILE A C 1
ATOM 618 O O . ILE A 1 81 ? 7.524 0.326 -3.077 1.00 95.75 81 ILE A O 1
ATOM 622 N N . LEU A 1 82 ? 5.819 -0.463 -1.869 1.00 96.94 82 LEU A N 1
ATOM 623 C CA . LEU A 1 82 ? 4.782 -0.021 -2.784 1.00 96.94 82 LEU A CA 1
ATOM 624 C C . LEU A 1 82 ? 4.005 1.151 -2.186 1.00 96.94 82 LEU A C 1
ATOM 626 O O . LEU A 1 82 ? 3.428 1.029 -1.107 1.00 96.94 82 LEU A O 1
ATOM 630 N N . LEU A 1 83 ? 3.967 2.280 -2.891 1.00 97.44 83 LEU A N 1
ATOM 631 C CA . LEU A 1 83 ? 3.107 3.412 -2.555 1.00 97.44 83 LEU A CA 1
ATOM 632 C C . LEU A 1 83 ? 1.787 3.300 -3.324 1.00 97.44 83 LEU A C 1
ATOM 634 O O . LEU A 1 83 ? 1.766 3.385 -4.554 1.00 97.44 83 LEU A O 1
ATOM 638 N N . LEU A 1 84 ? 0.691 3.151 -2.585 1.00 97.88 84 LEU A N 1
ATOM 639 C CA . LEU A 1 84 ? -0.672 3.270 -3.088 1.00 97.88 84 LEU A CA 1
ATOM 640 C C . LEU A 1 84 ? -1.177 4.676 -2.807 1.00 97.88 84 LEU A C 1
ATOM 642 O O . LEU A 1 84 ? -0.970 5.211 -1.717 1.00 97.88 84 LEU A O 1
ATOM 646 N N . MET A 1 85 ? -1.862 5.275 -3.770 1.00 94.62 85 MET A N 1
ATOM 647 C CA . MET A 1 85 ? -2.403 6.617 -3.616 1.00 94.62 85 MET A CA 1
ATOM 648 C C . MET A 1 85 ? -3.703 6.775 -4.394 1.00 94.62 85 MET A C 1
ATOM 650 O O . MET A 1 85 ? -3.837 6.274 -5.510 1.00 94.62 85 MET A O 1
ATOM 654 N N . ASP A 1 86 ? -4.644 7.489 -3.785 1.00 89.06 86 ASP A N 1
ATOM 655 C CA . ASP A 1 86 ? -5.833 8.017 -4.442 1.00 89.06 86 ASP A CA 1
ATOM 656 C C . ASP A 1 86 ? -5.654 9.540 -4.583 1.00 89.06 86 ASP A C 1
ATOM 658 O O . ASP A 1 86 ? -5.730 10.269 -3.582 1.00 89.06 86 ASP A O 1
ATOM 662 N N . PRO A 1 87 ? -5.397 10.048 -5.802 1.00 80.38 87 PRO A N 1
ATOM 663 C CA . PRO A 1 87 ? -5.137 11.468 -6.021 1.00 80.38 87 PRO A CA 1
ATOM 664 C C . PRO A 1 87 ? -6.349 12.352 -5.691 1.00 80.38 87 PRO A C 1
ATOM 666 O O . PRO A 1 87 ? -6.169 13.510 -5.301 1.00 80.38 87 PRO A O 1
ATOM 669 N N . LYS A 1 88 ? -7.582 11.824 -5.778 1.00 82.12 88 LYS A N 1
ATOM 670 C CA . LYS A 1 88 ? -8.807 12.599 -5.523 1.00 82.12 88 LYS A CA 1
ATOM 671 C C . LYS A 1 88 ? -8.982 12.874 -4.035 1.00 82.12 88 LYS A C 1
ATOM 673 O O . LYS A 1 88 ? -9.204 14.016 -3.634 1.00 82.12 88 LYS A O 1
ATOM 678 N N . THR A 1 89 ? -8.852 11.839 -3.207 1.00 86.44 89 THR A N 1
ATOM 679 C CA . THR A 1 89 ? -9.027 11.966 -1.749 1.00 86.44 89 THR A CA 1
ATOM 680 C C . THR A 1 89 ? -7.740 12.331 -1.014 1.00 86.44 89 THR A C 1
ATOM 682 O O . THR A 1 89 ? -7.784 12.653 0.175 1.00 86.44 89 THR A O 1
ATOM 685 N N . ARG A 1 90 ? -6.592 12.300 -1.708 1.00 86.06 90 ARG A N 1
ATOM 686 C CA . ARG A 1 90 ? -5.243 12.471 -1.140 1.00 86.06 90 ARG A CA 1
ATOM 687 C C . ARG A 1 90 ? -4.917 11.460 -0.038 1.00 86.06 90 ARG A C 1
ATOM 689 O O . ARG A 1 90 ? -4.062 11.723 0.812 1.00 86.06 90 ARG A O 1
ATOM 696 N N . ARG A 1 91 ? -5.595 10.311 -0.035 1.00 92.56 91 ARG A N 1
ATOM 697 C CA . ARG A 1 91 ? -5.250 9.181 0.829 1.00 92.56 91 ARG A CA 1
ATOM 698 C C . ARG A 1 91 ? -4.107 8.404 0.190 1.00 92.56 91 ARG A C 1
ATOM 700 O O . ARG A 1 91 ? -4.044 8.262 -1.030 1.00 92.56 91 ARG A O 1
ATOM 707 N N . PHE A 1 92 ? -3.197 7.915 1.021 1.00 96.56 92 PHE A N 1
ATOM 708 C CA . PHE A 1 92 ? -2.102 7.069 0.576 1.00 96.56 92 PHE A CA 1
ATOM 709 C C . PHE A 1 92 ? -1.792 6.007 1.623 1.00 96.56 92 PHE A C 1
ATOM 711 O O . PHE A 1 92 ? -1.994 6.216 2.820 1.00 96.56 92 PHE A O 1
ATOM 718 N N . GLU A 1 93 ? -1.258 4.888 1.159 1.00 97.12 93 GLU A N 1
ATOM 719 C CA . GLU A 1 93 ? -0.815 3.770 1.982 1.00 97.12 93 GLU A CA 1
ATOM 720 C C . GLU A 1 93 ? 0.532 3.275 1.451 1.00 97.12 93 GLU A C 1
ATOM 722 O O . GLU A 1 93 ? 0.784 3.293 0.247 1.00 97.12 93 GLU A O 1
AT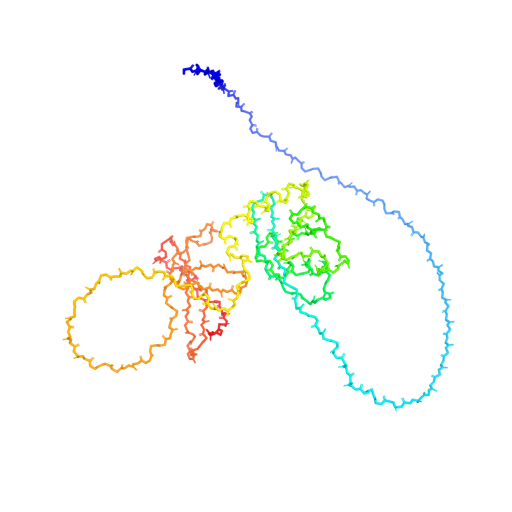OM 727 N N . ILE A 1 94 ? 1.427 2.871 2.353 1.00 97.00 94 ILE A N 1
ATOM 728 C CA . ILE A 1 94 ? 2.731 2.309 1.991 1.00 97.00 94 ILE A CA 1
ATOM 729 C C . ILE A 1 94 ? 2.735 0.850 2.414 1.00 97.00 94 ILE A C 1
ATOM 731 O O . ILE A 1 94 ? 2.669 0.549 3.607 1.00 97.00 94 ILE A O 1
ATOM 735 N N . LEU A 1 95 ? 2.858 -0.040 1.438 1.00 96.25 95 LEU A N 1
ATOM 736 C CA . LEU A 1 95 ? 2.977 -1.472 1.651 1.00 96.25 95 LEU A CA 1
ATOM 737 C C . LEU A 1 95 ? 4.440 -1.890 1.537 1.00 96.25 95 LEU A C 1
ATOM 739 O O . LEU A 1 95 ? 5.187 -1.389 0.698 1.00 96.25 95 LEU A O 1
ATOM 743 N N . ARG A 1 96 ? 4.853 -2.829 2.384 1.00 94.62 96 ARG A N 1
ATOM 744 C CA . ARG A 1 96 ? 6.128 -3.533 2.248 1.00 94.62 96 ARG A CA 1
ATOM 745 C C . ARG A 1 96 ? 5.808 -4.975 1.894 1.00 94.62 96 ARG A C 1
ATOM 747 O O . ARG A 1 96 ? 5.180 -5.666 2.690 1.00 94.62 96 ARG A O 1
ATOM 754 N N . LEU A 1 97 ? 6.204 -5.387 0.703 1.00 95.06 97 LEU A N 1
ATOM 755 C CA . LEU A 1 97 ? 5.931 -6.699 0.139 1.00 95.06 97 LEU A CA 1
ATOM 756 C C . LEU A 1 97 ? 7.252 -7.448 -0.052 1.00 95.06 97 LEU A C 1
ATOM 758 O O . LEU A 1 97 ? 8.303 -6.837 -0.256 1.00 95.06 97 LEU A O 1
ATOM 762 N N . GLU A 1 98 ? 7.198 -8.768 0.029 1.00 94.00 98 GLU A N 1
ATOM 763 C CA . GLU A 1 98 ? 8.333 -9.658 -0.191 1.00 94.00 98 GLU A CA 1
ATOM 764 C C . GLU A 1 98 ? 7.932 -10.681 -1.246 1.00 94.00 98 GLU A C 1
ATOM 766 O O . GLU A 1 98 ? 6.841 -11.247 -1.178 1.00 94.00 98 GLU A O 1
ATOM 771 N N . PHE A 1 99 ? 8.794 -10.871 -2.237 1.00 94.38 99 PHE A N 1
ATOM 772 C CA . PHE A 1 99 ? 8.539 -11.736 -3.376 1.00 94.38 99 PHE A CA 1
ATOM 773 C C . PHE A 1 99 ? 9.704 -12.689 -3.608 1.00 94.38 99 PHE A C 1
ATOM 775 O O . PHE A 1 99 ? 10.854 -12.376 -3.305 1.00 94.38 99 PHE A O 1
ATOM 782 N N . ASP A 1 100 ? 9.413 -13.826 -4.231 1.00 94.38 100 ASP A N 1
ATOM 783 C CA . ASP A 1 100 ? 10.450 -14.711 -4.749 1.00 94.38 100 ASP A CA 1
ATOM 784 C C . ASP A 1 100 ? 11.252 -14.018 -5.863 1.00 94.38 100 ASP A C 1
ATOM 786 O O . ASP A 1 100 ? 10.731 -13.185 -6.608 1.00 94.38 100 ASP A O 1
ATOM 790 N N . ALA A 1 101 ? 12.511 -14.418 -6.050 1.00 91.94 101 ALA A N 1
ATOM 791 C CA . ALA A 1 101 ? 13.402 -13.844 -7.066 1.00 91.94 101 ALA A CA 1
ATOM 792 C C . ALA A 1 101 ? 12.885 -13.953 -8.519 1.00 91.94 101 ALA A C 1
ATOM 794 O O . ALA A 1 101 ? 13.358 -13.238 -9.403 1.00 91.94 101 ALA A O 1
ATOM 795 N N . VAL A 1 102 ? 11.927 -14.851 -8.771 1.00 94.56 102 VAL A N 1
ATOM 796 C CA . VAL A 1 102 ? 11.302 -15.094 -10.084 1.00 94.56 102 VAL A CA 1
ATOM 797 C C . VAL A 1 102 ? 9.956 -14.384 -10.260 1.00 94.56 102 VAL A C 1
ATOM 799 O O . VAL A 1 102 ? 9.299 -14.572 -11.285 1.00 94.56 102 VAL A O 1
ATOM 802 N N . ALA A 1 103 ? 9.524 -13.599 -9.272 1.00 95.69 103 ALA A N 1
ATOM 803 C CA . ALA A 1 103 ? 8.253 -12.894 -9.326 1.00 95.69 103 ALA A CA 1
ATOM 804 C C . ALA A 1 103 ? 8.252 -11.799 -10.399 1.00 95.69 103 ALA A C 1
ATOM 806 O O . ALA A 1 103 ? 9.259 -11.120 -10.650 1.00 95.69 103 ALA A O 1
ATOM 807 N N . LYS A 1 104 ? 7.085 -11.617 -11.013 1.00 96.81 104 LYS A N 1
ATOM 808 C CA . LYS A 1 104 ? 6.840 -10.621 -12.055 1.00 96.81 104 LYS A CA 1
ATOM 809 C C . LYS A 1 104 ? 6.124 -9.410 -11.494 1.00 96.81 104 LYS A C 1
ATOM 811 O O . LYS A 1 104 ? 5.429 -9.485 -10.483 1.00 96.81 104 LYS A O 1
ATOM 816 N N . VAL A 1 105 ? 6.224 -8.291 -12.201 1.00 95.38 105 VAL A N 1
ATOM 817 C CA . VAL A 1 105 ? 5.496 -7.062 -11.853 1.00 95.38 105 VAL A CA 1
ATOM 818 C C . VAL A 1 105 ? 3.983 -7.316 -11.748 1.00 95.38 105 VAL A C 1
ATOM 820 O O . VAL A 1 105 ? 3.334 -6.770 -10.858 1.00 95.38 105 VAL A O 1
ATOM 823 N N . SER A 1 106 ? 3.418 -8.214 -12.566 1.00 95.94 106 SER A N 1
ATOM 824 C CA . SER A 1 106 ? 2.008 -8.617 -12.465 1.00 95.94 106 SER A CA 1
ATOM 825 C C . SER A 1 106 ? 1.604 -9.192 -11.100 1.00 95.94 106 SER A C 1
ATOM 827 O O . SER A 1 106 ? 0.450 -9.051 -10.686 1.00 95.94 106 SER A O 1
ATOM 829 N N . ASP A 1 107 ? 2.533 -9.837 -10.388 1.00 95.94 107 ASP A N 1
ATOM 830 C CA . ASP A 1 107 ? 2.262 -10.448 -9.082 1.00 95.94 107 ASP A CA 1
ATOM 831 C C . ASP A 1 107 ? 2.030 -9.393 -7.991 1.00 95.94 107 ASP A C 1
ATOM 833 O O . ASP A 1 107 ? 1.330 -9.663 -7.008 1.00 95.94 107 ASP A O 1
ATOM 837 N N . ILE A 1 108 ? 2.534 -8.170 -8.195 1.00 96.00 108 ILE A N 1
ATOM 838 C CA . ILE A 1 108 ? 2.325 -7.034 -7.292 1.00 96.00 108 ILE A CA 1
ATOM 839 C C . ILE A 1 108 ? 0.838 -6.672 -7.227 1.00 96.00 108 ILE A C 1
ATOM 841 O O . ILE A 1 108 ? 0.298 -6.539 -6.130 1.00 96.00 108 ILE A O 1
ATOM 845 N N . TYR A 1 109 ? 0.138 -6.580 -8.364 1.00 94.75 109 TYR A N 1
ATOM 846 C CA . TYR A 1 109 ? -1.281 -6.189 -8.377 1.00 94.75 109 TYR A CA 1
ATOM 847 C C . TYR A 1 109 ? -2.168 -7.171 -7.609 1.00 94.75 109 TYR A C 1
ATOM 849 O O . TYR A 1 109 ? -3.085 -6.763 -6.897 1.00 94.75 109 TYR A O 1
ATOM 857 N N . ARG A 1 110 ? -1.855 -8.471 -7.685 1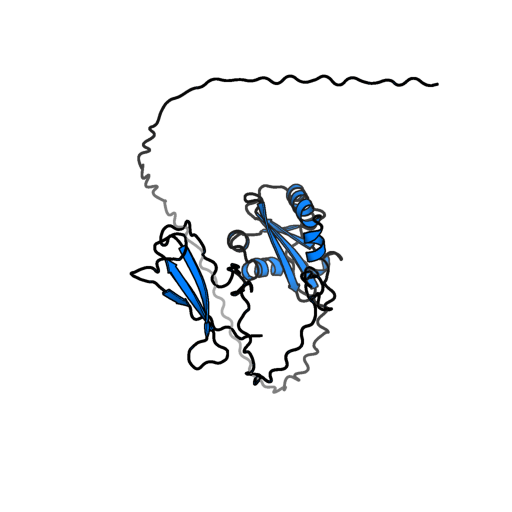.00 92.69 110 ARG A N 1
ATOM 858 C CA . ARG A 1 110 ? -2.569 -9.502 -6.917 1.00 92.69 110 ARG A CA 1
ATOM 859 C C . ARG A 1 110 ? -2.409 -9.278 -5.413 1.00 92.69 110 ARG A C 1
ATOM 861 O O . ARG A 1 110 ? -3.381 -9.418 -4.673 1.00 92.69 110 ARG A O 1
ATOM 868 N N . HIS A 1 111 ? -1.216 -8.871 -4.978 1.00 95.44 111 HIS A N 1
ATOM 869 C CA . HIS A 1 111 ? -0.927 -8.596 -3.571 1.00 95.44 111 HIS A CA 1
ATOM 870 C C . HIS A 1 111 ? -1.600 -7.324 -3.056 1.00 95.44 111 HIS A C 1
ATOM 872 O O . HIS A 1 111 ? -2.029 -7.314 -1.907 1.00 95.44 111 HIS A O 1
ATOM 878 N N . ILE A 1 112 ? -1.774 -6.285 -3.883 1.00 94.94 112 ILE A N 1
ATOM 879 C CA . ILE A 1 112 ? -2.453 -5.042 -3.465 1.00 94.94 112 ILE A CA 1
ATOM 880 C C . ILE A 1 112 ? -3.824 -5.351 -2.854 1.00 94.94 112 ILE A C 1
ATOM 882 O O . ILE A 1 112 ? -4.107 -4.944 -1.728 1.00 94.94 112 ILE A O 1
ATOM 886 N N . SER A 1 113 ? -4.636 -6.144 -3.557 1.00 91.25 113 SER A N 1
ATOM 887 C CA . SER A 1 113 ? -5.985 -6.507 -3.110 1.00 91.25 113 SER A CA 1
ATOM 888 C C . SER A 1 113 ? -6.013 -7.311 -1.803 1.00 91.25 113 SER A C 1
ATOM 890 O O . SER A 1 113 ? -7.014 -7.288 -1.093 1.00 91.25 113 SER A O 1
ATOM 892 N N . ALA A 1 114 ? -4.932 -8.015 -1.463 1.00 92.06 114 ALA A N 1
ATOM 893 C CA . ALA A 1 114 ? -4.830 -8.811 -0.242 1.00 92.06 114 ALA A CA 1
ATOM 894 C C . ALA A 1 114 ? -4.206 -8.028 0.924 1.00 92.06 114 ALA A C 1
ATOM 896 O O . ALA A 1 114 ? -4.521 -8.306 2.080 1.00 92.06 114 ALA A O 1
ATOM 897 N N . SER A 1 115 ? -3.332 -7.063 0.630 1.00 94.88 115 SER A N 1
ATOM 898 C CA . SER A 1 115 ? -2.479 -6.400 1.622 1.00 94.88 115 SER A CA 1
ATOM 899 C C . SER A 1 115 ? -2.901 -4.974 1.971 1.00 94.88 115 SER A C 1
ATOM 901 O O . SER A 1 115 ? -2.578 -4.522 3.067 1.00 94.88 115 SER A O 1
ATOM 903 N N . ALA A 1 116 ? -3.603 -4.266 1.081 1.00 95.44 116 ALA A N 1
ATOM 904 C CA . ALA A 1 116 ? -4.097 -2.922 1.370 1.00 95.44 116 ALA A CA 1
ATOM 905 C C . ALA A 1 116 ? -5.129 -2.953 2.508 1.00 95.44 116 ALA A C 1
ATOM 907 O O . ALA A 1 116 ? -6.074 -3.754 2.494 1.00 95.44 116 ALA A O 1
ATOM 908 N N . THR A 1 117 ? -4.938 -2.081 3.496 1.00 94.38 117 THR A N 1
ATOM 909 C CA . THR A 1 117 ? -5.812 -1.991 4.674 1.00 94.38 117 THR A CA 1
ATOM 910 C C . THR A 1 117 ? -6.966 -1.025 4.451 1.00 94.38 117 THR A C 1
ATOM 912 O O . THR A 1 117 ? -8.067 -1.247 4.962 1.00 94.38 117 THR A O 1
ATOM 915 N N . GLU A 1 118 ? -6.742 0.005 3.636 1.00 92.94 118 GLU A N 1
ATOM 916 C CA . GLU A 1 118 ? -7.751 1.005 3.327 1.00 92.94 118 GLU A CA 1
ATOM 917 C C . GLU A 1 118 ? -8.700 0.517 2.227 1.00 92.94 118 GLU A C 1
ATOM 919 O O . GLU A 1 118 ? -8.280 0.204 1.114 1.00 92.94 118 GLU A O 1
ATOM 924 N N . ILE A 1 119 ? -10.006 0.496 2.514 1.00 92.31 119 ILE A N 1
ATOM 925 C CA . ILE A 1 119 ? -11.029 -0.080 1.622 1.00 92.31 119 ILE A CA 1
ATOM 926 C C . ILE A 1 119 ? -11.027 0.589 0.241 1.00 92.31 119 ILE A C 1
ATOM 928 O O . ILE A 1 119 ? -11.153 -0.098 -0.776 1.00 92.31 119 ILE A O 1
ATOM 932 N N . THR A 1 120 ? -10.865 1.914 0.186 1.00 93.12 120 THR A N 1
ATOM 933 C CA . THR A 1 120 ? -10.867 2.654 -1.084 1.00 93.12 120 THR A CA 1
ATOM 934 C C . THR A 1 120 ? -9.647 2.327 -1.938 1.00 93.12 120 THR A C 1
ATOM 936 O O . THR A 1 120 ? -9.791 2.169 -3.142 1.00 93.12 120 THR A O 1
ATOM 939 N N . LEU A 1 121 ? -8.468 2.156 -1.332 1.00 95.31 121 LEU A N 1
ATOM 940 C CA . LEU A 1 121 ? -7.248 1.767 -2.048 1.00 95.31 121 LEU A CA 1
ATOM 941 C C . LEU A 1 121 ? -7.290 0.287 -2.448 1.00 95.31 121 LEU A C 1
ATOM 943 O O . LEU A 1 121 ? -6.889 -0.077 -3.545 1.00 95.31 121 LEU A O 1
ATOM 947 N N . LYS A 1 122 ? -7.842 -0.570 -1.587 1.00 95.31 122 LYS A N 1
ATOM 948 C CA . LYS A 1 122 ? -7.969 -2.014 -1.821 1.00 95.31 122 LYS A CA 1
ATOM 949 C C . LYS A 1 122 ? -8.910 -2.366 -2.975 1.00 95.31 122 LYS A C 1
ATOM 951 O O . LYS A 1 122 ? -8.643 -3.310 -3.711 1.00 95.31 122 LYS A O 1
ATOM 956 N N . SER A 1 123 ? -10.028 -1.648 -3.090 1.00 93.88 123 SER A N 1
ATOM 957 C CA . SER A 1 123 ? -11.055 -1.871 -4.123 1.00 93.88 123 SER A CA 1
ATOM 958 C C . SER A 1 123 ? -10.737 -1.203 -5.460 1.00 93.88 123 SER A C 1
ATOM 960 O O . SER A 1 123 ? -11.443 -1.422 -6.441 1.00 93.88 123 SER A O 1
ATOM 962 N N . GLN A 1 124 ? -9.686 -0.389 -5.508 1.00 95.25 124 GLN A N 1
ATOM 963 C CA . GLN A 1 124 ? -9.291 0.323 -6.706 1.00 95.25 124 GLN A CA 1
ATOM 964 C C . GLN A 1 124 ? -8.586 -0.605 -7.699 1.00 95.25 124 GLN A C 1
ATOM 966 O O . GLN A 1 124 ? -7.751 -1.428 -7.327 1.00 95.25 124 GLN A O 1
ATOM 971 N N . GLU A 1 125 ? -8.871 -0.424 -8.986 1.00 95.94 125 GLU A N 1
ATOM 972 C CA . GLU A 1 125 ? -8.107 -1.073 -10.046 1.00 95.94 125 GLU A CA 1
ATOM 973 C C . GLU A 1 125 ? -6.822 -0.296 -10.336 1.00 95.94 125 GLU A C 1
ATOM 975 O O . GLU A 1 125 ? -6.829 0.932 -10.464 1.00 95.94 125 GLU A O 1
ATOM 980 N N . TYR A 1 126 ? -5.717 -1.024 -10.471 1.00 95.88 126 TYR A N 1
ATOM 981 C CA . TYR A 1 126 ? -4.408 -0.483 -10.816 1.00 95.88 126 TYR A CA 1
ATOM 982 C C . TYR A 1 126 ? -3.950 -1.120 -12.124 1.00 95.88 126 TYR A C 1
ATOM 984 O O . TYR A 1 126 ? -3.837 -2.342 -12.208 1.00 95.88 126 TYR A O 1
ATOM 992 N N . ASN A 1 127 ? -3.689 -0.305 -13.144 1.00 92.75 127 ASN A N 1
ATOM 993 C CA . ASN A 1 127 ? -3.288 -0.789 -14.471 1.00 92.75 127 ASN A CA 1
ATOM 994 C C . ASN A 1 127 ? -1.797 -0.606 -14.766 1.00 92.75 127 ASN A C 1
ATOM 996 O O . ASN A 1 127 ? -1.297 -1.154 -15.749 1.00 92.75 127 ASN A O 1
ATOM 1000 N N . SER A 1 128 ? -1.095 0.188 -13.959 1.00 95.44 128 SER A N 1
ATOM 1001 C CA . SER A 1 128 ? 0.315 0.471 -14.177 1.00 95.44 128 SER A CA 1
ATOM 1002 C C . SER A 1 128 ? 1.063 0.704 -12.872 1.00 95.44 128 SER A C 1
ATOM 1004 O O . SER A 1 128 ? 0.523 1.194 -11.877 1.00 95.44 128 SER A O 1
ATOM 1006 N N . LEU A 1 129 ? 2.340 0.342 -12.901 1.00 96.19 129 LEU A N 1
ATOM 1007 C CA . LEU A 1 129 ? 3.322 0.638 -11.874 1.00 96.19 129 LEU A CA 1
ATOM 1008 C C . LEU A 1 129 ? 4.363 1.566 -12.478 1.00 96.19 129 LEU A C 1
ATOM 1010 O O . LEU A 1 129 ? 4.799 1.359 -13.612 1.00 96.19 129 LEU A O 1
ATOM 1014 N N . ILE A 1 130 ? 4.759 2.585 -11.723 1.00 95.81 130 ILE A N 1
ATOM 1015 C CA . ILE A 1 130 ? 5.821 3.510 -12.120 1.00 95.81 130 ILE A CA 1
ATOM 1016 C C . ILE A 1 130 ? 6.900 3.579 -11.043 1.00 95.81 130 ILE A C 1
ATOM 1018 O O . ILE A 1 130 ? 6.620 3.419 -9.853 1.00 95.81 130 ILE A O 1
ATOM 1022 N N . ASN A 1 131 ? 8.142 3.815 -11.456 1.00 94.69 131 ASN A N 1
ATOM 1023 C CA . ASN A 1 131 ? 9.245 4.079 -10.533 1.00 94.69 131 ASN A CA 1
ATOM 1024 C C . ASN A 1 131 ? 9.352 5.583 -10.202 1.00 94.69 131 ASN A C 1
ATOM 1026 O O . ASN A 1 131 ? 8.629 6.421 -10.742 1.00 94.69 131 ASN A O 1
ATOM 1030 N N . LEU A 1 132 ? 10.308 5.956 -9.345 1.00 93.31 132 LEU A N 1
ATOM 1031 C CA . LEU A 1 132 ? 10.552 7.360 -8.970 1.00 93.31 132 LEU A CA 1
ATOM 1032 C C . LEU A 1 132 ? 11.089 8.246 -10.105 1.00 93.31 132 LEU A C 1
ATOM 1034 O O . LEU A 1 132 ? 11.179 9.462 -9.943 1.00 93.31 132 LEU A O 1
ATOM 1038 N N . LYS A 1 133 ? 11.443 7.659 -11.249 1.00 94.56 133 LYS A N 1
ATOM 1039 C CA . LYS A 1 133 ? 11.803 8.382 -12.474 1.00 94.56 133 LYS A CA 1
ATOM 1040 C C . LYS A 1 133 ? 10.599 8.571 -13.401 1.00 94.56 133 LYS A C 1
ATOM 1042 O O . LYS A 1 133 ? 10.753 9.159 -14.464 1.00 94.56 133 LYS A O 1
ATOM 1047 N N . SER A 1 134 ? 9.402 8.156 -12.976 1.00 95.38 134 SER A N 1
ATOM 1048 C CA . SER A 1 134 ? 8.166 8.142 -13.773 1.00 95.38 134 SER A CA 1
ATOM 1049 C C . SER A 1 134 ? 8.190 7.160 -14.947 1.00 95.38 134 SER A C 1
ATOM 1051 O O . SER A 1 134 ? 7.380 7.274 -15.864 1.00 95.38 134 SER A O 1
ATOM 1053 N N . GLU A 1 135 ? 9.098 6.186 -14.933 1.00 95.12 135 GLU A N 1
ATOM 1054 C CA . GLU A 1 135 ? 9.160 5.142 -15.954 1.00 95.12 135 GLU A CA 1
ATOM 1055 C C . GLU A 1 135 ? 8.166 4.037 -15.589 1.00 95.12 135 GLU A C 1
ATOM 1057 O O . GLU A 1 135 ? 8.114 3.600 -14.437 1.00 95.12 135 GLU A O 1
ATOM 1062 N N . ARG A 1 136 ? 7.365 3.597 -16.565 1.00 95.81 136 ARG A N 1
ATOM 1063 C CA . ARG A 1 136 ? 6.415 2.491 -16.393 1.00 95.81 136 ARG A CA 1
ATOM 1064 C C . ARG A 1 136 ? 7.146 1.153 -16.353 1.00 95.81 136 ARG A C 1
ATOM 1066 O O . ARG A 1 136 ? 8.045 0.919 -17.156 1.00 95.81 136 ARG A O 1
ATOM 1073 N N . LEU A 1 137 ? 6.721 0.283 -15.445 1.00 94.88 137 LEU A N 1
ATOM 1074 C CA . LEU A 1 137 ? 7.202 -1.089 -15.332 1.00 94.88 137 LEU A CA 1
ATOM 1075 C C . LEU A 1 137 ? 6.324 -2.001 -16.196 1.00 94.88 137 LEU A C 1
ATOM 1077 O O . LEU A 1 137 ? 5.097 -1.889 -16.161 1.00 94.88 137 LEU A O 1
ATOM 1081 N N . ASP A 1 138 ? 6.941 -2.899 -16.964 1.00 95.19 138 ASP A N 1
ATOM 1082 C CA . ASP A 1 138 ? 6.217 -3.891 -17.761 1.00 95.19 138 ASP A CA 1
ATOM 1083 C C . ASP A 1 138 ? 5.715 -5.025 -16.860 1.00 95.19 138 ASP A C 1
ATOM 1085 O O . ASP A 1 138 ? 6.459 -5.569 -16.045 1.00 95.19 138 ASP A O 1
ATOM 1089 N N . ASN A 1 139 ? 4.448 -5.404 -17.021 1.00 95.38 139 ASN A N 1
ATOM 1090 C CA . ASN A 1 139 ? 3.797 -6.431 -16.211 1.00 95.38 139 ASN A CA 1
ATOM 1091 C C . ASN A 1 139 ? 4.406 -7.833 -16.401 1.00 95.38 139 ASN A C 1
ATOM 1093 O O . ASN A 1 139 ? 4.238 -8.692 -15.533 1.00 95.38 139 ASN A O 1
ATOM 1097 N N . THR A 1 140 ? 5.071 -8.085 -17.531 1.00 95.75 140 THR A N 1
ATOM 1098 C CA . THR A 1 140 ? 5.616 -9.402 -17.904 1.00 95.75 140 THR A CA 1
ATOM 1099 C C . THR A 1 140 ? 7.037 -9.649 -17.406 1.00 95.75 140 THR A C 1
ATOM 1101 O O . THR A 1 140 ? 7.470 -10.805 -17.326 1.00 95.75 140 THR A O 1
ATOM 1104 N N . GLU A 1 141 ? 7.721 -8.571 -17.053 1.00 95.25 141 GLU A N 1
ATOM 1105 C CA . GLU A 1 141 ? 9.120 -8.523 -16.659 1.00 95.25 141 GLU A CA 1
ATOM 1106 C C . GLU A 1 141 ? 9.297 -8.814 -15.162 1.00 95.25 141 GLU A C 1
ATOM 1108 O O . GLU A 1 141 ? 8.369 -8.697 -14.348 1.00 95.25 141 GLU A O 1
ATOM 1113 N N . LEU A 1 142 ? 10.508 -9.237 -14.796 1.00 95.62 142 LEU A N 1
ATOM 1114 C CA . LEU A 1 142 ? 10.836 -9.574 -13.412 1.00 95.62 142 LEU A CA 1
ATOM 1115 C C . LEU A 1 142 ? 10.903 -8.316 -12.546 1.00 95.62 142 LEU A C 1
ATOM 1117 O O . LEU A 1 142 ? 11.437 -7.281 -12.949 1.00 95.62 142 LEU A O 1
ATOM 1121 N N . ILE A 1 143 ? 10.429 -8.435 -11.306 1.00 94.56 143 ILE A N 1
ATOM 1122 C CA . ILE A 1 143 ? 10.492 -7.349 -10.319 1.00 94.56 143 ILE A CA 1
ATOM 1123 C C . ILE A 1 143 ? 11.948 -6.897 -10.103 1.00 94.56 143 ILE A C 1
ATOM 1125 O O . ILE A 1 143 ? 12.234 -5.700 -10.035 1.00 94.56 143 ILE A O 1
ATOM 1129 N N . SER A 1 144 ? 12.876 -7.856 -10.057 1.00 91.94 144 SER A N 1
ATOM 1130 C CA . SER A 1 144 ? 14.312 -7.631 -9.863 1.00 91.94 144 SER A CA 1
ATOM 1131 C C . SER A 1 144 ? 14.978 -6.815 -10.979 1.00 91.94 144 SER A C 1
ATOM 1133 O O . SER A 1 144 ? 16.034 -6.232 -10.742 1.00 91.94 144 SER A O 1
ATOM 1135 N N . THR A 1 145 ? 14.372 -6.728 -12.168 1.00 90.75 145 THR A N 1
ATOM 1136 C CA . THR A 1 145 ? 14.893 -5.926 -13.288 1.00 90.75 145 THR A CA 1
ATOM 1137 C C . THR A 1 145 ? 14.663 -4.426 -13.081 1.00 90.75 145 THR A C 1
ATOM 1139 O O . THR A 1 145 ? 15.475 -3.610 -13.517 1.00 90.75 145 THR A O 1
ATOM 1142 N N . TYR A 1 146 ? 13.562 -4.045 -12.429 1.00 81.44 146 TYR A N 1
ATOM 1143 C CA . TYR A 1 146 ? 13.138 -2.642 -12.331 1.00 81.44 146 TYR A CA 1
ATOM 1144 C C . TYR A 1 146 ? 13.422 -1.995 -10.998 1.00 81.44 146 TYR A C 1
ATOM 1146 O O . TYR A 1 146 ? 13.637 -0.782 -10.918 1.00 81.44 146 TYR A O 1
ATOM 1154 N N . ILE A 1 147 ? 13.331 -2.794 -9.948 1.00 72.38 147 ILE A N 1
ATOM 1155 C CA . ILE A 1 147 ? 13.453 -2.290 -8.604 1.00 72.38 147 ILE A CA 1
ATOM 1156 C C . ILE A 1 147 ? 14.938 -2.134 -8.322 1.00 72.38 147 ILE A C 1
ATOM 1158 O O . ILE A 1 147 ? 15.662 -3.091 -8.063 1.00 72.38 147 ILE A O 1
ATOM 1162 N N . ASP A 1 148 ? 15.389 -0.889 -8.445 1.00 70.75 148 ASP A N 1
ATOM 1163 C CA . ASP A 1 148 ? 16.730 -0.485 -8.065 1.00 70.75 148 ASP A CA 1
ATOM 1164 C C . ASP A 1 148 ? 16.975 -0.722 -6.562 1.00 70.75 148 ASP A C 1
ATOM 1166 O O . ASP A 1 148 ? 16.128 -1.221 -5.819 1.00 70.75 148 ASP A O 1
ATOM 1170 N N . SER A 1 149 ? 18.143 -0.308 -6.069 1.00 68.00 149 SER A N 1
ATOM 1171 C CA . SER A 1 149 ? 18.489 -0.442 -4.650 1.00 68.00 149 SER A CA 1
ATOM 1172 C C . SER A 1 149 ? 17.480 0.194 -3.680 1.00 68.00 149 SER A C 1
ATOM 1174 O O . SER A 1 149 ? 17.580 -0.048 -2.479 1.00 68.00 149 SER A O 1
ATOM 1176 N N . THR A 1 150 ? 16.565 1.053 -4.148 1.00 79.00 150 THR A N 1
ATOM 1177 C CA . THR A 1 150 ? 15.587 1.710 -3.273 1.00 79.00 150 THR A CA 1
ATOM 1178 C C . THR A 1 150 ? 14.376 0.843 -2.972 1.00 79.00 150 THR A C 1
ATOM 1180 O O . THR A 1 150 ? 13.777 1.032 -1.914 1.00 79.00 150 THR A O 1
ATOM 1183 N N . GLY A 1 151 ? 14.014 -0.106 -3.838 1.00 88.44 151 GLY A N 1
ATOM 1184 C CA . GLY A 1 151 ? 12.847 -0.943 -3.566 1.00 88.44 151 GLY A CA 1
ATOM 1185 C C . GLY A 1 151 ? 11.499 -0.331 -3.966 1.00 88.44 151 GLY A C 1
ATOM 1186 O O . GLY A 1 151 ? 10.486 -0.983 -3.744 1.00 88.44 151 GLY A O 1
ATOM 1187 N N . ILE A 1 152 ? 11.438 0.915 -4.460 1.00 94.88 152 ILE A N 1
ATOM 1188 C CA . ILE A 1 152 ? 10.192 1.708 -4.435 1.00 94.88 152 ILE A CA 1
ATOM 1189 C C . ILE A 1 152 ? 9.429 1.672 -5.768 1.00 94.88 152 ILE A C 1
ATOM 1191 O O . ILE A 1 152 ? 9.925 2.151 -6.788 1.00 94.88 152 ILE A O 1
ATOM 1195 N N . GLY A 1 153 ? 8.178 1.208 -5.725 1.00 95.69 153 GLY A N 1
ATOM 1196 C CA . GLY A 1 153 ? 7.194 1.324 -6.806 1.00 95.69 153 GLY A CA 1
ATOM 1197 C C . GLY A 1 153 ? 5.987 2.180 -6.407 1.00 95.69 153 GLY A C 1
ATOM 1198 O O . GLY A 1 153 ? 5.619 2.246 -5.233 1.00 95.69 153 GLY A O 1
ATOM 1199 N N . ILE A 1 154 ? 5.355 2.832 -7.381 1.00 96.75 154 ILE A N 1
ATOM 1200 C CA . ILE A 1 154 ? 4.123 3.612 -7.205 1.00 96.75 154 ILE A CA 1
ATOM 1201 C C . ILE A 1 154 ? 3.029 2.972 -8.059 1.00 96.75 154 ILE A C 1
ATOM 1203 O O . ILE A 1 154 ? 3.181 2.876 -9.279 1.00 96.75 154 ILE A O 1
ATOM 1207 N N . ALA A 1 155 ? 1.936 2.536 -7.432 1.00 97.31 155 ALA A N 1
ATOM 1208 C CA . ALA A 1 155 ? 0.791 1.983 -8.151 1.00 97.31 155 ALA A CA 1
ATOM 1209 C C . ALA A 1 155 ? -0.116 3.109 -8.650 1.00 97.31 155 ALA A C 1
ATOM 1211 O O . ALA A 1 155 ? -0.561 3.955 -7.871 1.00 97.31 155 ALA A O 1
ATOM 1212 N N . VAL A 1 156 ? -0.407 3.102 -9.948 1.00 96.06 156 VAL A N 1
ATOM 1213 C CA . VAL A 1 156 ? -1.235 4.115 -10.599 1.00 96.06 156 VAL A CA 1
ATOM 1214 C C . VAL A 1 156 ? -2.664 3.580 -10.762 1.00 96.06 156 VAL A C 1
ATOM 1216 O O . VAL A 1 156 ? -2.848 2.528 -11.383 1.00 96.06 156 VAL A O 1
ATOM 1219 N N . PRO A 1 157 ? -3.677 4.276 -10.211 1.00 96.00 157 PRO A N 1
ATOM 1220 C CA . PRO A 1 157 ? -5.080 3.943 -10.428 1.00 96.00 157 PRO A CA 1
ATOM 1221 C C . PRO A 1 157 ? -5.435 3.929 -11.916 1.00 96.00 157 PRO A C 1
ATOM 1223 O O . PRO A 1 157 ? -5.095 4.872 -12.633 1.00 96.00 157 PRO A O 1
ATOM 1226 N N . SER A 1 158 ? -6.235 2.959 -12.356 1.00 95.00 158 SER A N 1
ATOM 1227 C CA . SER A 1 158 ? -6.840 2.973 -13.697 1.00 95.00 158 SER A CA 1
ATOM 1228 C C . SER A 1 158 ? -7.734 4.195 -13.928 1.00 95.00 158 SER A C 1
ATOM 1230 O O . SER A 1 158 ? -7.880 4.656 -15.054 1.00 95.00 158 SER A O 1
ATOM 1232 N N . SER A 1 159 ? -8.318 4.730 -12.853 1.00 94.12 159 SER A N 1
ATOM 1233 C CA . SER A 1 159 ? -9.183 5.914 -12.852 1.00 94.12 159 SER A CA 1
ATOM 1234 C C . SER A 1 159 ? -8.424 7.247 -12.855 1.00 94.12 159 SER A C 1
ATOM 1236 O O . SER A 1 159 ? -9.054 8.307 -12.828 1.00 94.12 159 SER A O 1
ATOM 1238 N N . SER A 1 160 ? -7.089 7.216 -12.830 1.00 93.00 160 SER A N 1
ATOM 1239 C CA . SER A 1 160 ? -6.268 8.423 -12.810 1.00 93.00 160 SER A CA 1
ATOM 1240 C C . SER A 1 160 ? -6.111 9.002 -14.214 1.00 93.00 160 SER A C 1
ATOM 1242 O O . SER A 1 160 ? -5.605 8.341 -15.115 1.00 93.00 160 SER A O 1
ATOM 1244 N N . GLU A 1 161 ? -6.466 10.276 -14.369 1.00 93.62 161 GLU A N 1
ATOM 1245 C CA . GLU A 1 161 ? -6.201 11.063 -15.584 1.00 93.62 161 GLU A CA 1
ATOM 1246 C C . GLU A 1 161 ? -4.837 11.774 -15.533 1.00 93.62 161 GLU A C 1
ATOM 1248 O O . GLU A 1 161 ? -4.385 12.358 -16.518 1.00 93.62 161 GLU A O 1
ATOM 1253 N N . GLU A 1 162 ? -4.167 11.750 -14.377 1.00 93.19 162 GLU A N 1
ATOM 1254 C CA . GLU A 1 162 ? -2.871 12.397 -14.198 1.00 93.19 162 GLU A CA 1
ATOM 1255 C C . GLU A 1 162 ? -1.747 11.664 -14.940 1.00 93.19 162 GLU A C 1
ATOM 1257 O O . GLU A 1 162 ? -1.707 10.433 -15.004 1.00 93.19 162 GLU A O 1
ATOM 1262 N N . SER A 1 163 ? -0.784 12.432 -15.458 1.00 95.44 163 SER A N 1
ATOM 1263 C CA . SER A 1 163 ? 0.402 11.862 -16.093 1.00 95.44 163 SER A CA 1
ATOM 1264 C C . SER A 1 163 ? 1.315 11.175 -15.063 1.00 95.44 163 SER A C 1
ATOM 1266 O O . SER A 1 163 ? 1.330 11.571 -13.890 1.00 95.44 163 SER A O 1
ATOM 1268 N N . PRO A 1 164 ? 2.135 10.187 -15.474 1.00 94.44 164 PRO A N 1
ATOM 1269 C CA . PRO A 1 164 ? 3.112 9.549 -14.591 1.00 94.44 164 PRO A CA 1
ATOM 1270 C C . PRO A 1 164 ? 4.014 10.548 -13.857 1.00 94.44 164 PRO A C 1
ATOM 1272 O O . PRO A 1 164 ? 4.296 10.375 -12.677 1.00 94.44 164 PRO A O 1
ATOM 1275 N N . GLU A 1 165 ? 4.426 11.632 -14.514 1.00 96.69 165 GLU A N 1
ATOM 1276 C CA . GLU A 1 165 ? 5.289 12.661 -13.927 1.00 96.69 165 GLU A CA 1
ATOM 1277 C C . GLU A 1 165 ? 4.580 13.446 -12.820 1.00 96.69 165 GLU A C 1
ATOM 1279 O O . GLU A 1 165 ? 5.192 13.781 -11.800 1.00 96.69 165 GLU A O 1
ATOM 1284 N N . ALA A 1 166 ? 3.289 13.736 -13.002 1.00 95.38 166 ALA A N 1
ATOM 1285 C CA . ALA A 1 166 ? 2.478 14.400 -11.988 1.00 95.38 166 ALA A CA 1
ATOM 1286 C C . ALA A 1 166 ? 2.316 13.503 -10.753 1.00 95.38 166 ALA A C 1
ATOM 1288 O O . ALA A 1 166 ? 2.590 13.948 -9.634 1.00 95.38 166 ALA A O 1
ATOM 1289 N N . ILE A 1 167 ? 1.996 12.225 -10.962 1.00 94.81 167 ILE A N 1
ATOM 1290 C CA . ILE A 1 167 ? 1.867 11.227 -9.893 1.00 94.81 167 ILE A CA 1
ATOM 1291 C C . ILE A 1 167 ? 3.194 11.057 -9.150 1.00 94.81 167 ILE A C 1
ATOM 1293 O O . ILE A 1 167 ? 3.233 11.164 -7.924 1.00 94.81 167 ILE A O 1
ATOM 1297 N N . THR A 1 168 ? 4.306 10.883 -9.869 1.00 95.31 168 THR A N 1
ATOM 1298 C CA . THR A 1 168 ? 5.643 10.775 -9.269 1.00 95.31 168 THR A CA 1
ATOM 1299 C C . THR A 1 168 ? 6.000 12.015 -8.459 1.00 95.31 168 THR A C 1
ATOM 1301 O O . THR A 1 168 ? 6.581 11.907 -7.375 1.00 95.31 168 THR A O 1
ATOM 1304 N N . LYS A 1 169 ? 5.628 13.211 -8.925 1.00 95.75 169 LYS A N 1
ATOM 1305 C CA . LYS A 1 169 ? 5.837 14.451 -8.170 1.00 95.75 169 LYS A CA 1
ATOM 1306 C C . LYS A 1 169 ? 5.041 14.455 -6.862 1.00 95.75 169 LYS A C 1
ATOM 1308 O O . LYS A 1 169 ? 5.594 14.846 -5.833 1.00 95.75 169 LYS A O 1
ATOM 1313 N N . GLN A 1 170 ? 3.786 14.002 -6.877 1.00 94.44 170 GLN A N 1
ATOM 1314 C CA . GLN A 1 170 ? 2.983 13.856 -5.657 1.00 94.44 170 GLN A CA 1
ATOM 1315 C C . GLN A 1 170 ? 3.595 12.818 -4.704 1.00 94.44 170 GLN A C 1
ATOM 1317 O O . GLN A 1 170 ? 3.814 13.110 -3.525 1.00 94.44 170 GLN A O 1
ATOM 1322 N N . ALA A 1 171 ? 3.963 11.648 -5.227 1.00 94.94 171 ALA A N 1
ATOM 1323 C CA . ALA A 1 171 ? 4.633 10.590 -4.480 1.00 94.94 171 ALA A CA 1
ATOM 1324 C C . ALA A 1 171 ? 5.940 11.081 -3.841 1.00 94.94 171 ALA A C 1
ATOM 1326 O O . ALA A 1 171 ? 6.206 10.813 -2.671 1.00 94.94 171 ALA A O 1
ATOM 1327 N N . THR A 1 172 ? 6.731 11.875 -4.564 1.00 95.75 172 THR A N 1
ATOM 1328 C CA . THR A 1 172 ? 7.994 12.436 -4.067 1.00 95.75 172 THR A CA 1
ATOM 1329 C C . THR A 1 172 ? 7.781 13.300 -2.822 1.00 95.75 172 THR A C 1
ATOM 1331 O O . THR A 1 172 ? 8.582 13.239 -1.890 1.00 95.75 172 THR A O 1
ATOM 1334 N N . ILE A 1 173 ? 6.694 14.071 -2.743 1.00 95.88 173 ILE A N 1
ATOM 1335 C CA . ILE A 1 173 ? 6.366 14.876 -1.550 1.00 95.88 173 ILE A CA 1
ATOM 1336 C C . ILE A 1 173 ? 6.115 13.980 -0.326 1.00 95.88 173 ILE A C 1
ATOM 1338 O O . ILE A 1 173 ? 6.576 14.291 0.774 1.00 95.88 173 ILE A O 1
ATOM 1342 N N . ILE A 1 174 ? 5.422 12.853 -0.510 1.00 95.56 174 ILE A N 1
ATOM 1343 C CA . ILE A 1 174 ? 5.164 11.874 0.557 1.00 95.56 174 ILE A CA 1
ATOM 1344 C C . ILE A 1 174 ? 6.472 11.195 0.971 1.00 95.56 174 ILE A C 1
ATOM 1346 O O . ILE A 1 174 ? 6.819 11.151 2.153 1.00 95.56 174 ILE A O 1
ATOM 1350 N N . LEU A 1 175 ? 7.226 10.701 -0.009 1.00 95.19 175 LEU A N 1
ATOM 1351 C CA . LEU A 1 175 ? 8.424 9.900 0.215 1.00 95.19 175 LEU A CA 1
ATOM 1352 C C . LEU A 1 175 ? 9.579 10.726 0.780 1.00 95.19 175 LEU A C 1
ATOM 1354 O O . LEU A 1 175 ? 10.381 10.194 1.537 1.00 95.19 175 LEU A O 1
ATOM 1358 N N . THR A 1 176 ? 9.665 12.024 0.492 1.00 96.31 176 THR A N 1
ATOM 1359 C CA . THR A 1 176 ? 10.689 12.916 1.077 1.00 96.31 176 THR A CA 1
ATOM 1360 C C . THR A 1 176 ? 10.424 13.282 2.536 1.00 96.31 176 THR A C 1
ATOM 1362 O O . THR A 1 176 ? 11.300 13.840 3.202 1.00 96.31 176 THR A O 1
ATOM 1365 N N . ASN A 1 177 ? 9.251 12.943 3.080 1.00 96.31 177 ASN A N 1
ATOM 1366 C CA . ASN A 1 177 ? 8.941 13.210 4.474 1.00 96.31 177 ASN A CA 1
ATOM 1367 C C . ASN A 1 177 ? 9.901 12.433 5.403 1.00 96.31 177 ASN A C 1
ATOM 1369 O O . ASN A 1 177 ? 9.968 11.205 5.317 1.00 96.31 177 ASN A O 1
ATOM 1373 N N . PRO A 1 178 ? 10.586 13.086 6.364 1.00 96.00 178 PRO A N 1
ATOM 1374 C CA . PRO A 1 178 ? 11.542 12.410 7.244 1.00 96.00 178 PRO A CA 1
ATOM 1375 C C . PRO A 1 178 ? 10.952 11.259 8.068 1.00 96.00 178 PRO A C 1
ATOM 1377 O O . PRO A 1 178 ? 11.672 10.330 8.433 1.00 96.00 178 PRO A O 1
ATOM 1380 N N . LYS A 1 179 ? 9.656 11.310 8.400 1.00 93.00 179 LYS A N 1
ATOM 1381 C CA . LYS A 1 179 ? 8.979 10.213 9.105 1.00 93.00 179 LYS A CA 1
ATOM 1382 C C . LYS A 1 179 ? 8.774 9.019 8.180 1.00 93.00 179 LYS A C 1
ATOM 1384 O O . LYS A 1 179 ? 9.063 7.903 8.591 1.00 93.00 179 LYS A O 1
ATOM 1389 N N . VAL A 1 180 ? 8.343 9.266 6.942 1.00 93.81 180 VAL A N 1
ATOM 1390 C CA . VAL A 1 180 ? 8.201 8.222 5.919 1.00 93.81 180 VAL A CA 1
ATOM 1391 C C . VAL A 1 180 ? 9.562 7.615 5.610 1.00 93.81 180 VAL A C 1
ATOM 1393 O O . VAL A 1 180 ? 9.703 6.410 5.705 1.00 93.81 180 VAL A O 1
ATOM 1396 N N . GLN A 1 181 ? 10.602 8.424 5.402 1.00 94.69 181 GLN A N 1
ATOM 1397 C CA . GLN A 1 181 ? 11.973 7.941 5.200 1.00 94.69 181 GLN A CA 1
ATOM 1398 C C . GLN A 1 181 ? 12.439 6.985 6.307 1.00 94.69 181 GLN A C 1
ATOM 1400 O O . GLN A 1 181 ? 12.989 5.929 6.013 1.00 94.69 181 GLN A O 1
ATOM 1405 N N . LYS A 1 182 ? 12.159 7.288 7.583 1.00 91.31 182 LYS A N 1
ATOM 1406 C CA . LYS A 1 182 ? 12.438 6.357 8.695 1.00 91.31 182 LYS A CA 1
ATOM 1407 C C . LYS A 1 182 ? 11.651 5.050 8.580 1.00 91.31 182 LYS A C 1
ATOM 1409 O O . LYS A 1 182 ? 12.190 3.996 8.891 1.00 91.31 182 LYS A O 1
ATOM 1414 N N . LEU A 1 183 ? 10.405 5.120 8.115 1.00 88.38 183 LEU A N 1
ATOM 1415 C CA . LEU A 1 183 ? 9.564 3.961 7.811 1.00 88.38 183 LEU A CA 1
ATOM 1416 C C . LEU A 1 183 ? 9.932 3.254 6.505 1.00 88.38 183 LEU A C 1
ATOM 1418 O O . LEU A 1 183 ? 9.332 2.228 6.219 1.00 88.38 183 LEU A O 1
ATOM 1422 N N . LEU A 1 184 ? 10.870 3.755 5.702 1.00 90.81 184 LEU A N 1
ATOM 1423 C CA . LEU A 1 184 ? 11.370 3.074 4.500 1.00 90.81 184 LEU A CA 1
ATOM 1424 C C . LEU A 1 184 ? 12.737 2.440 4.721 1.00 90.81 184 LEU A C 1
ATOM 1426 O O . LEU A 1 184 ? 13.132 1.571 3.953 1.00 90.81 184 LEU A O 1
ATOM 1430 N N . GLN A 1 185 ? 13.445 2.828 5.786 1.00 89.12 185 GLN A N 1
ATOM 1431 C CA . GLN A 1 185 ? 14.720 2.205 6.102 1.00 89.12 185 GLN A CA 1
ATOM 1432 C C . GLN A 1 185 ? 14.513 0.693 6.283 1.00 89.12 185 GLN A C 1
ATOM 1434 O O . GLN A 1 185 ? 13.594 0.285 7.015 1.00 89.12 185 GLN A O 1
ATOM 1439 N N . PRO A 1 186 ? 15.331 -0.145 5.616 1.00 77.44 186 PRO A N 1
ATOM 1440 C CA . PRO A 1 186 ? 15.382 -1.564 5.903 1.00 77.44 186 PRO A CA 1
ATOM 1441 C C . PRO A 1 186 ? 15.870 -1.656 7.342 1.00 77.44 186 PRO A C 1
ATOM 1443 O O . PRO A 1 186 ? 17.046 -1.453 7.645 1.00 77.44 186 PRO A O 1
ATOM 1446 N N . ASN A 1 187 ? 14.929 -1.821 8.267 1.00 63.19 187 ASN A N 1
ATOM 1447 C CA . ASN A 1 187 ? 15.249 -1.979 9.667 1.00 63.19 187 ASN A CA 1
ATOM 1448 C C . ASN A 1 187 ? 16.053 -3.272 9.749 1.00 63.19 187 ASN A C 1
ATOM 1450 O O . ASN A 1 187 ? 15.470 -4.351 9.749 1.00 63.19 187 ASN A O 1
ATOM 1454 N N . ASN A 1 188 ? 17.383 -3.160 9.820 1.00 47.00 188 ASN A N 1
ATOM 1455 C CA . ASN A 1 188 ? 18.218 -4.217 10.365 1.00 47.00 188 ASN A CA 1
ATOM 1456 C C . ASN A 1 188 ? 17.561 -4.585 11.689 1.00 47.00 188 ASN A C 1
ATOM 1458 O O . ASN A 1 188 ? 17.515 -3.758 12.601 1.00 47.00 188 ASN A O 1
ATOM 1462 N N . THR A 1 189 ? 16.969 -5.770 11.749 1.00 45.75 189 THR A N 1
ATOM 1463 C CA . THR A 1 189 ? 16.152 -6.318 12.833 1.00 45.75 189 THR A CA 1
ATOM 1464 C C . THR A 1 189 ? 16.981 -6.532 14.100 1.00 45.75 189 THR A C 1
ATOM 1466 O O . THR A 1 189 ? 17.109 -7.622 14.640 1.00 45.75 189 THR A O 1
ATOM 1469 N N . LYS A 1 190 ? 17.524 -5.452 14.655 1.00 40.09 190 LYS A N 1
ATOM 1470 C CA . LYS A 1 190 ? 17.816 -5.326 16.073 1.00 40.09 190 LYS A CA 1
ATOM 1471 C C . LYS A 1 190 ? 16.740 -4.426 16.639 1.00 40.09 190 LYS A C 1
ATOM 1473 O O . LYS A 1 190 ? 16.892 -3.211 16.648 1.00 40.09 190 LYS A O 1
ATOM 1478 N N . LYS A 1 191 ? 15.635 -5.070 17.031 1.00 42.03 191 LYS A N 1
ATOM 1479 C CA . LYS A 1 191 ? 14.637 -4.612 18.007 1.00 42.03 191 LYS A CA 1
ATOM 1480 C C . LYS A 1 191 ? 14.729 -3.108 18.282 1.00 42.03 191 LYS A C 1
ATOM 1482 O O . LYS A 1 191 ? 15.320 -2.700 19.281 1.00 42.03 191 LYS A O 1
ATOM 1487 N N . GLN A 1 192 ? 14.131 -2.281 17.423 1.00 37.41 192 GLN A N 1
ATOM 1488 C CA . GLN A 1 192 ? 13.747 -0.945 17.865 1.00 37.41 192 GLN A CA 1
ATOM 1489 C C . GLN A 1 192 ? 12.569 -1.127 18.817 1.00 37.41 192 GLN A C 1
ATOM 1491 O O . GLN A 1 192 ? 11.405 -1.021 18.446 1.00 37.41 192 GLN A O 1
ATOM 1496 N N . HIS A 1 193 ? 12.906 -1.475 20.057 1.00 36.16 193 HIS A N 1
ATOM 1497 C CA . HIS A 1 193 ? 12.068 -1.217 21.205 1.00 36.16 193 HIS A CA 1
ATOM 1498 C C . HIS A 1 193 ? 11.822 0.290 21.176 1.00 36.16 193 HIS A C 1
ATOM 1500 O O . HIS A 1 193 ? 12.750 1.078 21.373 1.00 36.16 193 HIS A O 1
ATOM 1506 N N . PHE A 1 194 ? 10.610 0.688 20.793 1.00 36.03 194 PHE A N 1
ATOM 1507 C CA . PHE A 1 194 ? 10.196 2.081 20.780 1.00 36.03 194 PHE A CA 1
ATOM 1508 C C . PHE A 1 194 ? 10.158 2.524 22.243 1.00 36.03 194 PHE A C 1
ATOM 1510 O O . PHE A 1 194 ? 9.152 2.396 22.935 1.00 36.03 194 PHE A O 1
ATOM 1517 N N . GLU A 1 195 ? 11.305 2.956 22.760 1.00 34.38 195 GLU A N 1
ATOM 1518 C CA . GLU A 1 195 ? 11.417 3.520 24.091 1.00 34.38 195 GLU A CA 1
ATOM 1519 C C . GLU A 1 195 ? 10.739 4.890 24.034 1.00 34.38 195 GLU A C 1
ATOM 1521 O O . GLU A 1 195 ? 11.352 5.927 23.766 1.00 34.38 195 GLU A O 1
ATOM 1526 N N . LEU A 1 196 ? 9.413 4.871 24.214 1.00 33.72 196 LEU A N 1
ATOM 1527 C CA . LEU A 1 196 ? 8.635 6.021 24.640 1.00 33.72 196 LEU A CA 1
ATOM 1528 C C . LEU A 1 196 ? 9.402 6.620 25.808 1.00 33.72 196 LEU A C 1
ATOM 1530 O O . LEU A 1 196 ? 9.503 6.010 26.872 1.00 33.72 196 LEU A O 1
ATOM 1534 N N . ARG A 1 197 ? 10.014 7.781 25.561 1.00 34.44 197 ARG A N 1
ATOM 1535 C CA . ARG A 1 197 ? 10.781 8.533 26.548 1.00 34.44 197 ARG A CA 1
ATOM 1536 C C . ARG A 1 197 ? 9.933 8.646 27.808 1.00 34.44 197 ARG A C 1
ATOM 1538 O O . ARG A 1 197 ? 9.041 9.491 27.873 1.00 34.44 197 ARG A O 1
ATOM 1545 N N . LYS A 1 198 ? 10.228 7.814 28.812 1.00 36.84 198 LYS A N 1
ATOM 1546 C CA . LYS A 1 198 ? 9.758 8.031 30.174 1.00 36.84 198 LYS A CA 1
ATOM 1547 C C . LYS A 1 198 ? 10.224 9.434 30.536 1.00 36.84 198 LYS A C 1
ATOM 1549 O O . LYS A 1 198 ? 11.427 9.706 30.568 1.00 36.84 198 LYS A O 1
ATOM 1554 N N . LYS A 1 199 ? 9.273 10.352 30.729 1.00 40.47 199 LYS A N 1
ATOM 1555 C CA . LYS A 1 199 ? 9.558 11.624 31.388 1.00 40.47 199 LYS A CA 1
ATOM 1556 C C . LYS A 1 199 ? 10.260 11.267 32.692 1.00 40.47 199 LYS A C 1
ATOM 1558 O O . LYS A 1 199 ? 9.747 10.488 33.484 1.00 40.47 199 LYS A O 1
ATOM 1563 N N . LYS A 1 200 ? 11.474 11.783 32.844 1.00 46.28 200 LYS A N 1
ATOM 1564 C CA . LYS A 1 200 ? 12.307 11.623 34.028 1.00 46.28 200 LYS A CA 1
ATOM 1565 C C . LYS A 1 200 ? 11.552 12.254 35.199 1.00 46.28 200 LYS A C 1
ATOM 1567 O O . LYS A 1 200 ? 11.525 13.477 35.312 1.00 46.28 200 LYS A O 1
ATOM 1572 N N . GLU A 1 201 ? 10.880 11.437 36.002 1.00 48.94 201 GLU A N 1
ATOM 1573 C CA . GLU A 1 201 ? 10.315 11.888 37.269 1.00 48.94 201 GLU A CA 1
ATOM 1574 C C . GLU A 1 201 ? 11.456 12.306 38.214 1.00 48.94 201 GLU A C 1
ATOM 1576 O O . GLU A 1 201 ? 12.533 11.695 38.194 1.00 48.94 201 GLU A O 1
ATOM 1581 N N . PRO A 1 202 ? 11.270 13.378 39.003 1.00 55.16 202 PRO A N 1
ATOM 1582 C CA . PRO A 1 202 ? 12.238 13.790 40.009 1.00 55.16 202 PRO A CA 1
ATOM 1583 C C . PRO A 1 202 ? 12.376 12.721 41.109 1.00 55.16 202 PRO A C 1
ATOM 1585 O O . PRO A 1 202 ? 11.424 11.990 41.384 1.00 55.16 202 PRO A O 1
ATOM 1588 N N . PRO A 1 203 ? 13.551 12.614 41.755 1.00 54.53 203 PRO A N 1
ATOM 1589 C CA . PRO A 1 203 ? 13.812 11.582 42.752 1.00 54.53 203 PRO A CA 1
ATOM 1590 C C . PRO A 1 203 ? 12.909 11.763 43.978 1.00 54.53 203 PRO A C 1
ATOM 1592 O O . PRO A 1 203 ? 13.019 12.752 44.702 1.00 54.53 203 PRO A O 1
ATOM 1595 N N . ALA A 1 204 ? 12.031 10.788 44.215 1.00 48.38 204 ALA A N 1
ATOM 1596 C CA . ALA A 1 204 ? 11.242 10.692 45.433 1.00 48.38 204 ALA A CA 1
ATOM 1597 C C . ALA A 1 204 ? 12.107 10.180 46.598 1.00 48.38 204 ALA A C 1
ATOM 1599 O O . ALA A 1 204 ? 12.805 9.168 46.499 1.00 48.38 204 ALA A O 1
ATOM 1600 N N . THR A 1 205 ? 12.043 10.909 47.708 1.00 55.84 205 THR A N 1
ATOM 1601 C CA . THR A 1 205 ? 12.662 10.605 48.999 1.00 55.84 205 THR A CA 1
ATOM 1602 C C . THR A 1 205 ? 12.191 9.256 49.544 1.00 55.84 205 THR A C 1
ATOM 1604 O O . THR A 1 205 ? 10.997 8.985 49.646 1.00 55.84 205 THR A O 1
ATOM 1607 N N . ILE A 1 206 ? 13.154 8.418 49.929 1.00 49.91 206 ILE A N 1
ATOM 1608 C CA . ILE A 1 206 ? 12.954 7.076 50.481 1.00 49.91 206 ILE A CA 1
ATOM 1609 C C . ILE A 1 206 ? 12.416 7.176 51.916 1.00 49.91 206 ILE A C 1
ATOM 1611 O O . ILE A 1 206 ? 13.130 7.623 52.812 1.00 49.91 206 ILE A O 1
ATOM 1615 N N . VAL A 1 207 ? 11.206 6.666 52.158 1.00 52.38 207 VAL A N 1
ATOM 1616 C CA . VAL A 1 207 ? 10.765 6.212 53.487 1.00 52.38 207 VAL A CA 1
ATOM 1617 C C . VAL A 1 207 ? 10.560 4.702 53.406 1.00 52.38 207 VAL A C 1
ATOM 1619 O O . VAL A 1 207 ? 9.674 4.215 52.710 1.00 52.38 207 VAL A O 1
ATOM 1622 N N . LYS A 1 208 ? 11.431 3.951 54.088 1.00 55.41 208 LYS A N 1
ATOM 1623 C CA . LYS A 1 208 ? 11.331 2.495 54.226 1.00 55.41 208 LYS A CA 1
ATOM 1624 C C . LYS A 1 208 ? 10.254 2.157 55.255 1.00 55.41 208 LYS A C 1
ATOM 1626 O O . LYS A 1 208 ? 10.442 2.440 56.434 1.00 55.41 208 LYS A O 1
ATOM 1631 N N . VAL A 1 209 ? 9.203 1.460 54.834 1.00 52.19 209 VAL A N 1
ATOM 1632 C CA . VAL A 1 209 ? 8.420 0.588 55.718 1.00 52.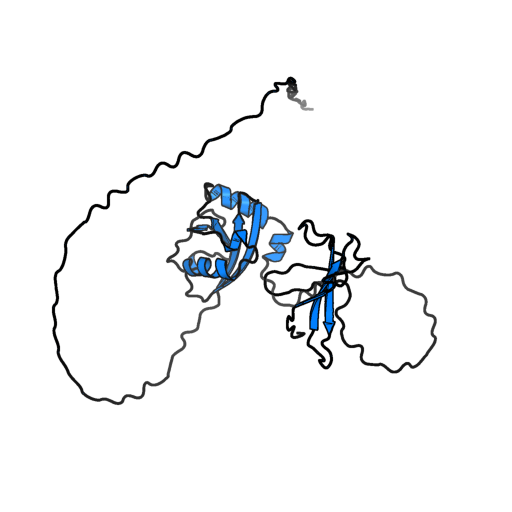19 209 VAL A CA 1
ATOM 1633 C C . VAL A 1 209 ? 8.301 -0.763 55.028 1.00 52.19 209 VAL A C 1
ATOM 1635 O O . VAL A 1 209 ? 7.741 -0.884 53.944 1.00 52.19 209 VAL A O 1
ATOM 1638 N N . VAL A 1 210 ? 8.915 -1.761 55.656 1.00 55.00 210 VAL A N 1
ATOM 1639 C CA . VAL A 1 210 ? 8.879 -3.164 55.254 1.00 55.00 210 VAL A CA 1
ATOM 1640 C C . VAL A 1 210 ? 7.504 -3.718 55.612 1.00 55.00 210 VAL A C 1
ATOM 1642 O O . VAL A 1 210 ? 7.130 -3.729 56.784 1.00 55.00 210 VAL A O 1
ATOM 1645 N N . LYS A 1 211 ? 6.770 -4.200 54.611 1.00 44.72 211 LYS A N 1
ATOM 1646 C CA . LYS A 1 211 ? 5.709 -5.187 54.799 1.00 44.72 211 LYS A CA 1
ATOM 1647 C C . LYS A 1 211 ? 5.849 -6.240 53.708 1.00 44.72 211 LYS A C 1
ATOM 1649 O O . LYS A 1 211 ? 5.733 -5.935 52.526 1.00 44.72 211 LYS A O 1
ATOM 1654 N N . GLU A 1 212 ? 6.175 -7.452 54.142 1.00 53.44 212 GLU A N 1
ATOM 1655 C CA . GLU A 1 212 ? 6.010 -8.679 53.371 1.00 53.44 212 GLU A CA 1
ATOM 1656 C C . GLU A 1 212 ? 4.542 -8.800 52.967 1.00 53.44 212 GLU A C 1
ATOM 1658 O O . GLU A 1 212 ? 3.659 -8.891 53.820 1.00 53.44 212 GLU A O 1
ATOM 1663 N N . GLU A 1 213 ? 4.292 -8.793 51.662 1.00 44.09 213 GLU A N 1
ATOM 1664 C CA . GLU A 1 213 ? 3.001 -9.127 51.085 1.00 44.09 213 GLU A CA 1
ATOM 1665 C C . GLU A 1 213 ? 3.237 -10.181 50.001 1.00 44.09 213 GLU A C 1
ATOM 1667 O O . GLU A 1 213 ? 4.110 -10.049 49.139 1.00 44.09 213 GLU A O 1
ATOM 1672 N N . VAL A 1 214 ? 2.498 -11.279 50.126 1.00 43.97 214 VAL A N 1
ATOM 1673 C CA . VAL A 1 214 ? 2.532 -12.459 49.265 1.00 43.97 214 VAL A CA 1
ATOM 1674 C C . VAL A 1 214 ? 2.339 -12.028 47.810 1.00 43.97 214 VAL A C 1
ATOM 1676 O O . VAL A 1 214 ? 1.278 -11.525 47.443 1.00 43.97 214 VAL A O 1
ATOM 1679 N N . GLN A 1 215 ? 3.361 -12.230 46.971 1.00 40.81 215 GLN A N 1
ATOM 1680 C CA . GLN A 1 215 ? 3.292 -11.978 45.532 1.00 40.81 215 GLN A CA 1
ATOM 1681 C C . GLN A 1 215 ? 2.323 -12.972 44.880 1.00 40.81 215 GLN A C 1
ATOM 1683 O O . GLN A 1 215 ? 2.709 -14.035 44.399 1.00 40.81 215 GLN A O 1
ATOM 1688 N N . LYS A 1 216 ? 1.038 -12.610 44.848 1.00 42.94 216 LYS A N 1
ATOM 1689 C CA . LYS A 1 216 ? 0.102 -13.119 43.845 1.00 42.94 216 LYS A CA 1
ATOM 1690 C C . LYS A 1 216 ? 0.665 -12.693 42.492 1.00 42.94 216 LYS A C 1
ATOM 1692 O O . LYS A 1 216 ? 0.800 -11.494 42.244 1.00 42.94 216 LYS A O 1
ATOM 1697 N N . ALA A 1 217 ? 1.041 -13.659 41.657 1.00 41.44 217 ALA A N 1
ATOM 1698 C CA . ALA A 1 217 ? 1.465 -13.405 40.289 1.00 41.44 217 ALA A CA 1
ATOM 1699 C C . ALA A 1 217 ? 0.396 -12.538 39.610 1.00 41.44 217 ALA A C 1
ATOM 1701 O O . ALA A 1 217 ? -0.748 -12.953 39.435 1.00 41.44 217 ALA A O 1
ATOM 1702 N N . LYS A 1 218 ? 0.757 -11.285 39.339 1.00 40.88 218 LYS A N 1
ATOM 1703 C CA . LYS A 1 218 ? -0.100 -10.304 38.689 1.00 40.88 218 LYS A CA 1
ATOM 1704 C C . LYS A 1 218 ? -0.215 -10.759 37.240 1.00 40.88 218 LYS A C 1
ATOM 1706 O O . LYS A 1 218 ? 0.746 -10.621 36.487 1.00 40.88 218 LYS A O 1
ATOM 1711 N N . THR A 1 219 ? -1.336 -11.383 36.890 1.00 47.22 219 THR A N 1
ATOM 1712 C CA . THR A 1 219 ? -1.638 -11.738 35.503 1.00 47.22 219 THR A CA 1
ATOM 1713 C C . THR A 1 219 ? -1.509 -10.478 34.639 1.00 47.22 219 THR A C 1
ATOM 1715 O O . THR A 1 219 ? -1.868 -9.385 35.101 1.00 47.22 219 THR A O 1
ATOM 1718 N N . PRO A 1 220 ? -0.929 -10.576 33.431 1.00 52.44 220 PRO A N 1
ATOM 1719 C CA . PRO A 1 220 ? -0.730 -9.432 32.558 1.00 52.44 220 PRO A CA 1
ATOM 1720 C C . PRO A 1 220 ? -2.083 -9.027 31.971 1.00 52.44 220 PRO A C 1
ATOM 1722 O O . PRO A 1 220 ? -2.438 -9.400 30.862 1.00 52.44 220 PRO A O 1
ATOM 1725 N N . PHE A 1 221 ? -2.868 -8.273 32.736 1.00 53.38 221 PHE A N 1
ATOM 1726 C CA . PHE A 1 221 ? -3.958 -7.501 32.157 1.00 53.38 221 PHE A CA 1
ATOM 1727 C C . PHE A 1 221 ? -3.352 -6.529 31.137 1.00 53.38 221 PHE A C 1
ATOM 1729 O O . PHE A 1 221 ? -2.314 -5.923 31.443 1.00 53.38 221 PHE A O 1
ATOM 1736 N N . PRO A 1 222 ? -3.958 -6.346 29.952 1.00 51.25 222 PRO A N 1
ATOM 1737 C CA . PRO A 1 222 ? -3.570 -5.244 29.087 1.00 51.25 222 PRO A CA 1
ATOM 1738 C C . PRO A 1 222 ? -3.671 -3.946 29.900 1.00 51.25 222 PRO A C 1
ATOM 1740 O O . PRO A 1 222 ? -4.675 -3.670 30.553 1.00 51.25 222 PRO A O 1
ATOM 1743 N N . HIS A 1 223 ? -2.580 -3.185 29.961 1.00 50.19 223 HIS A N 1
ATOM 1744 C CA . HIS A 1 223 ? -2.583 -1.906 30.658 1.00 50.19 223 HIS A CA 1
ATOM 1745 C C . HIS A 1 223 ? -3.457 -0.910 29.884 1.00 50.19 223 HIS A C 1
ATOM 1747 O O . HIS A 1 223 ? -3.398 -0.874 28.654 1.00 50.19 223 HIS A O 1
ATOM 1753 N N . MET A 1 224 ? -4.227 -0.081 30.603 1.00 41.72 224 MET A N 1
ATOM 1754 C CA . MET A 1 224 ? -4.997 1.017 30.007 1.00 41.72 224 MET A CA 1
ATOM 1755 C C . MET A 1 22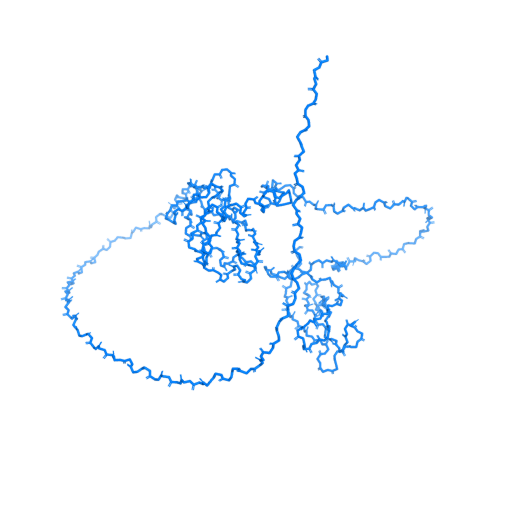4 ? -4.116 1.813 29.029 1.00 41.72 224 MET A C 1
ATOM 1757 O O . MET A 1 224 ? -2.993 2.196 29.372 1.00 41.72 224 MET A O 1
ATOM 1761 N N . GLY A 1 225 ? -4.615 2.038 27.811 1.00 44.94 225 GLY A N 1
ATOM 1762 C CA . GLY A 1 225 ? -3.868 2.689 26.724 1.00 44.94 225 GLY A CA 1
ATOM 1763 C C . GLY A 1 225 ? -3.088 1.742 25.801 1.00 44.94 225 GLY A C 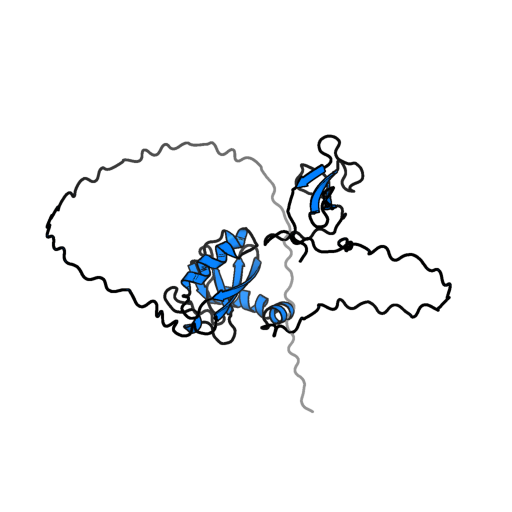1
ATOM 1764 O O . GLY A 1 225 ? -2.295 2.205 24.978 1.00 44.94 225 GLY A O 1
ATOM 1765 N N . HIS A 1 226 ? -3.282 0.426 25.906 1.00 49.06 226 HIS A N 1
ATOM 1766 C CA . HIS A 1 226 ? -2.827 -0.505 24.876 1.00 49.06 226 HIS A CA 1
ATOM 1767 C C . HIS A 1 226 ? -3.718 -0.429 23.634 1.00 49.06 226 HIS A C 1
ATOM 1769 O O . HIS A 1 226 ? -4.938 -0.538 23.707 1.00 49.06 226 HIS A O 1
ATOM 1775 N N . LYS A 1 227 ? -3.074 -0.268 22.474 1.00 50.06 227 LYS A N 1
ATOM 1776 C CA . LYS A 1 227 ? -3.718 -0.350 21.166 1.00 50.06 227 LYS A CA 1
ATOM 1777 C C . LYS A 1 227 ? -4.214 -1.778 20.953 1.00 50.06 227 LYS A C 1
ATOM 1779 O O . LYS A 1 227 ? -3.405 -2.686 20.771 1.00 50.06 227 LYS A O 1
ATOM 1784 N N . LEU A 1 228 ? -5.530 -1.959 20.952 1.00 49.69 228 LEU A N 1
ATOM 1785 C CA . LEU A 1 228 ? -6.148 -3.202 20.513 1.00 49.69 228 LEU A CA 1
ATOM 1786 C C . LEU A 1 228 ? -5.997 -3.279 18.991 1.00 49.69 228 LEU A C 1
ATOM 1788 O O . LEU A 1 228 ? -6.507 -2.433 18.260 1.00 49.69 228 LEU A O 1
ATOM 1792 N N . GLN A 1 229 ? -5.207 -4.237 18.511 1.00 47.28 229 GLN A N 1
ATOM 1793 C CA . GLN A 1 229 ? -5.022 -4.479 17.086 1.00 47.28 229 GLN A CA 1
ATOM 1794 C C . GLN A 1 229 ? -5.799 -5.736 16.708 1.00 47.28 229 GLN A C 1
ATOM 1796 O O . GLN A 1 229 ? -5.358 -6.854 16.957 1.00 47.28 229 GLN A O 1
ATOM 1801 N N . ILE A 1 230 ? -6.970 -5.536 16.115 1.00 44.81 230 ILE A N 1
ATOM 1802 C CA . ILE A 1 230 ? -7.774 -6.609 15.538 1.00 44.81 230 ILE A CA 1
ATOM 1803 C C . ILE A 1 230 ? -7.416 -6.648 14.054 1.00 44.81 230 ILE A C 1
ATOM 1805 O O . ILE A 1 230 ? -7.682 -5.676 13.359 1.00 44.81 230 ILE A O 1
ATOM 1809 N N . ASN A 1 231 ? -6.786 -7.735 13.592 1.00 45.44 231 ASN A N 1
ATOM 1810 C CA . ASN A 1 231 ? -6.443 -7.997 12.185 1.00 45.44 231 ASN A CA 1
ATOM 1811 C C . ASN A 1 231 ? -5.799 -6.800 11.420 1.00 45.44 231 ASN A C 1
ATOM 1813 O O . ASN A 1 231 ? -5.148 -5.934 12.010 1.00 45.44 231 ASN A O 1
ATOM 1817 N N . SER A 1 232 ? -5.859 -6.813 10.082 1.00 44.25 232 SER A N 1
ATOM 1818 C CA . SER A 1 232 ? -5.295 -5.776 9.202 1.00 44.25 232 SER A CA 1
ATOM 1819 C C . SER A 1 232 ? -6.137 -4.491 9.142 1.00 44.25 232 SER A C 1
ATOM 1821 O O . SER A 1 232 ? -5.658 -3.484 8.632 1.00 44.25 232 SER A O 1
ATOM 1823 N N . SER A 1 233 ? -7.356 -4.486 9.688 1.00 41.75 233 SER A N 1
ATOM 1824 C CA . SER A 1 233 ? -8.212 -3.302 9.828 1.00 41.75 233 SER A CA 1
ATOM 1825 C C . SER A 1 233 ? -8.184 -2.825 11.281 1.00 41.75 233 SER A C 1
ATOM 1827 O O . SER A 1 233 ? -9.110 -3.035 12.058 1.00 41.75 233 SER A O 1
ATOM 1829 N N . ALA A 1 234 ? -7.081 -2.188 11.670 1.00 47.62 234 ALA A N 1
ATOM 1830 C CA . ALA A 1 234 ? -6.873 -1.755 13.045 1.00 47.62 234 ALA A CA 1
ATOM 1831 C C . ALA A 1 234 ? -7.556 -0.404 13.316 1.00 47.62 234 ALA A C 1
ATOM 1833 O O . ALA A 1 234 ? -6.970 0.646 13.041 1.00 47.62 234 ALA A O 1
ATOM 1834 N N . PHE A 1 235 ? -8.741 -0.397 13.930 1.00 51.25 235 PHE A N 1
ATOM 1835 C CA . PHE A 1 235 ? -9.156 0.786 14.686 1.00 51.25 235 PHE A CA 1
ATOM 1836 C C . PHE A 1 235 ? -8.464 0.747 16.050 1.00 51.25 235 PHE A C 1
ATOM 1838 O O . PHE A 1 235 ? -8.399 -0.285 16.709 1.00 51.25 235 PHE A O 1
ATOM 1845 N N . THR A 1 236 ? -7.848 1.860 16.443 1.00 55.00 236 THR A N 1
ATOM 1846 C CA . THR A 1 236 ? -7.218 1.979 17.761 1.00 55.00 236 THR A CA 1
ATOM 1847 C C . THR A 1 236 ? -8.232 2.629 18.676 1.00 55.00 236 THR A C 1
ATOM 1849 O O . THR A 1 236 ? -8.459 3.828 18.563 1.00 55.00 236 THR A O 1
ATOM 1852 N N . ALA A 1 237 ? -8.842 1.843 19.549 1.00 61.50 237 ALA A N 1
ATOM 1853 C CA . ALA A 1 237 ? -9.612 2.372 20.658 1.00 61.50 237 ALA A CA 1
ATOM 1854 C C . ALA A 1 237 ? -8.807 2.167 21.937 1.00 61.50 237 ALA A C 1
ATOM 1856 O O . ALA A 1 237 ? -8.187 1.112 22.116 1.00 61.50 237 ALA A O 1
ATOM 1857 N N . ASN A 1 238 ? -8.764 3.182 22.798 1.00 72.94 238 ASN A N 1
ATOM 1858 C CA . ASN A 1 238 ? -8.193 2.983 24.117 1.00 72.94 238 ASN A CA 1
ATOM 1859 C C . ASN A 1 238 ? -9.192 2.188 24.961 1.00 72.94 238 ASN A C 1
ATOM 1861 O O . ASN A 1 238 ? -10.393 2.447 24.935 1.00 72.94 238 ASN A O 1
ATOM 1865 N N . ASP A 1 239 ? -8.675 1.218 25.707 1.00 78.06 239 ASP A N 1
ATOM 1866 C CA . ASP A 1 239 ? -9.467 0.416 26.636 1.00 78.06 239 ASP A CA 1
ATOM 1867 C C . ASP A 1 239 ? -10.260 1.318 27.601 1.00 78.06 239 ASP A C 1
ATOM 1869 O O . ASP A 1 239 ? -9.686 2.215 28.233 1.00 78.06 239 ASP A O 1
ATOM 1873 N N . PHE A 1 240 ? -11.575 1.094 27.676 1.00 82.38 240 PHE A N 1
ATOM 1874 C CA . PHE A 1 240 ? -12.555 1.891 28.426 1.00 82.38 240 PHE A CA 1
ATOM 1875 C C . PHE A 1 240 ? -12.719 3.363 28.008 1.00 82.38 240 PHE A C 1
ATOM 1877 O O . PHE A 1 240 ? -13.372 4.131 28.724 1.00 82.38 240 PHE A O 1
ATOM 1884 N N . GLU A 1 241 ? -12.184 3.784 26.864 1.00 87.00 241 GLU A N 1
ATOM 1885 C CA . GLU A 1 241 ? -12.457 5.121 26.337 1.00 87.00 241 GLU A CA 1
ATOM 1886 C C . GLU A 1 241 ? -13.870 5.200 25.754 1.00 87.00 241 GLU A C 1
ATOM 1888 O O . GLU A 1 241 ? -14.332 4.300 25.053 1.00 87.00 241 GLU A O 1
ATOM 1893 N N . CYS A 1 242 ? -14.559 6.295 26.071 1.00 88.88 242 CYS A N 1
ATOM 1894 C CA . CYS A 1 242 ? -15.868 6.587 25.514 1.00 88.88 242 CYS A CA 1
ATOM 1895 C C . CYS A 1 242 ? -15.709 7.173 24.109 1.00 88.88 242 CYS A C 1
ATOM 1897 O O . CYS A 1 242 ? -15.084 8.222 23.933 1.00 88.88 242 CYS A O 1
ATOM 1899 N N . LEU A 1 243 ? -16.287 6.502 23.122 1.00 86.81 243 LEU A N 1
ATOM 1900 C CA . LEU A 1 243 ? -16.289 6.894 21.722 1.00 86.81 243 LEU A CA 1
ATOM 1901 C C . LEU A 1 243 ? -17.657 7.472 21.379 1.00 86.81 243 LEU A C 1
ATOM 1903 O O . LEU A 1 243 ? -18.656 6.759 21.354 1.00 86.81 243 LEU A O 1
ATOM 1907 N N . GLN A 1 244 ? -17.709 8.770 21.103 1.00 88.88 244 GLN A N 1
ATOM 1908 C CA . GLN A 1 244 ? -18.910 9.391 20.558 1.00 88.88 244 GLN A CA 1
ATOM 1909 C C . GLN A 1 244 ? -19.038 9.016 19.078 1.00 88.88 244 GLN A C 1
ATOM 1911 O O . GLN A 1 244 ? -18.075 9.153 18.321 1.00 88.88 244 GLN A O 1
ATOM 1916 N N . LEU A 1 245 ? -20.216 8.540 18.672 1.00 82.56 245 LEU A N 1
ATOM 1917 C CA . LEU A 1 245 ? -20.467 8.118 17.298 1.00 82.56 245 LEU A CA 1
ATOM 1918 C C . LEU A 1 245 ? -21.408 9.086 16.584 1.00 82.56 245 LEU A C 1
ATOM 1920 O O . LEU A 1 245 ? -22.449 9.466 17.112 1.00 82.56 245 LEU A O 1
ATOM 1924 N N . ASP A 1 246 ? -21.084 9.395 15.331 1.00 77.38 246 ASP A N 1
ATOM 1925 C CA . ASP A 1 246 ? -21.941 10.199 14.450 1.00 77.38 246 ASP A CA 1
ATOM 1926 C C . ASP A 1 246 ? -22.908 9.331 13.617 1.00 77.38 246 ASP A C 1
ATOM 1928 O O . ASP A 1 246 ? -23.678 9.836 12.803 1.00 77.38 246 ASP A O 1
ATOM 1932 N N . THR A 1 247 ? -22.880 8.005 13.799 1.00 73.69 247 THR A N 1
ATOM 1933 C CA . THR A 1 247 ? -23.597 7.024 12.962 1.00 73.69 247 THR A CA 1
ATOM 1934 C C . THR A 1 247 ? -25.085 6.870 13.305 1.00 73.69 247 THR A C 1
ATOM 1936 O O . THR A 1 247 ? -25.800 6.148 12.614 1.00 73.69 247 THR A O 1
ATOM 1939 N N . GLY A 1 248 ? -25.576 7.558 14.342 1.00 68.06 248 GLY A N 1
ATOM 1940 C CA . GLY A 1 248 ? -27.006 7.774 14.603 1.00 68.06 248 GLY A CA 1
ATOM 1941 C C . GLY A 1 248 ? -27.766 6.644 15.308 1.00 68.06 248 GLY A C 1
ATOM 1942 O O . GLY A 1 248 ? -28.865 6.892 15.799 1.00 68.06 248 GLY A O 1
ATOM 1943 N N . ASN A 1 249 ? -27.204 5.437 15.417 1.00 79.62 249 ASN A N 1
ATOM 1944 C CA . ASN A 1 249 ? -27.855 4.338 16.146 1.00 79.62 249 ASN A CA 1
ATOM 1945 C C . ASN A 1 249 ? -27.635 4.432 17.662 1.00 79.62 249 ASN A C 1
ATOM 1947 O O . ASN A 1 249 ? -28.556 4.162 18.429 1.00 79.62 249 ASN A O 1
ATOM 1951 N N . TRP A 1 250 ? -26.441 4.858 18.083 1.00 85.62 250 TRP A N 1
ATOM 1952 C CA . TRP A 1 250 ? -26.060 5.013 19.486 1.00 85.62 250 TRP A CA 1
ATOM 1953 C C . TRP A 1 250 ? -25.282 6.323 19.667 1.00 85.62 250 TRP A C 1
ATOM 1955 O O . TRP A 1 250 ? -24.371 6.585 18.882 1.00 85.62 250 TRP A O 1
ATOM 1965 N N . PRO A 1 251 ? -25.609 7.148 20.676 1.00 90.19 251 PRO A N 1
ATOM 1966 C CA . PRO A 1 251 ? -24.853 8.364 20.979 1.00 90.19 251 PRO A CA 1
ATOM 1967 C C . PRO A 1 251 ? -23.375 8.132 21.327 1.00 90.19 251 PRO A C 1
ATOM 1969 O O . PRO A 1 251 ? -22.527 8.953 20.974 1.00 90.19 251 PRO A O 1
ATOM 1972 N N . SER A 1 252 ? -23.056 7.044 22.035 1.00 92.56 252 SER A N 1
ATOM 1973 C CA . SER A 1 252 ? -21.671 6.656 22.315 1.00 92.56 252 SER A CA 1
ATOM 1974 C C . SER A 1 252 ? -21.508 5.160 22.583 1.00 92.56 252 SER A C 1
ATOM 1976 O O . SER A 1 252 ? -22.475 4.452 22.887 1.00 92.56 252 SER A O 1
ATOM 1978 N N . GLU A 1 253 ? -20.265 4.696 22.473 1.00 92.44 253 GLU A N 1
ATOM 1979 C CA . GLU A 1 253 ? -19.842 3.326 22.744 1.00 92.44 253 GLU A CA 1
ATOM 1980 C C . GLU A 1 253 ? -18.587 3.294 23.616 1.00 92.44 253 GLU A C 1
ATOM 1982 O O . GLU A 1 253 ? -17.759 4.204 23.572 1.00 92.44 253 GLU A O 1
ATOM 1987 N N . ARG A 1 254 ? -18.412 2.223 24.388 1.00 92.38 254 ARG A N 1
ATOM 1988 C CA . ARG A 1 254 ? -17.174 1.951 25.127 1.00 92.38 254 ARG A CA 1
ATOM 1989 C C . ARG A 1 254 ? -16.706 0.546 24.815 1.00 92.38 254 ARG A C 1
ATOM 1991 O O . ARG A 1 254 ? -17.460 -0.407 24.992 1.00 92.38 254 ARG A O 1
ATOM 1998 N N . VAL A 1 255 ? -15.456 0.417 24.391 1.00 89.19 255 VAL A N 1
ATOM 1999 C CA . VAL A 1 255 ? -14.871 -0.888 24.073 1.00 89.19 255 VAL A CA 1
ATOM 2000 C C . VAL A 1 255 ? -13.881 -1.319 25.143 1.00 89.19 255 VAL A C 1
ATOM 2002 O O . VAL A 1 255 ? -13.139 -0.493 25.681 1.00 89.19 255 VAL A O 1
ATOM 2005 N N . HIS A 1 256 ? -13.885 -2.608 25.459 1.00 88.31 256 HIS A N 1
ATOM 2006 C CA . HIS A 1 256 ? -12.926 -3.221 26.371 1.00 88.31 256 HIS A CA 1
ATOM 2007 C C . HIS A 1 256 ? -12.781 -4.721 26.090 1.00 88.31 256 HIS A C 1
ATOM 2009 O O . HIS A 1 256 ? -13.547 -5.297 25.316 1.00 88.31 256 HIS A O 1
ATOM 2015 N N . CYS A 1 257 ? -11.787 -5.357 26.708 1.00 84.19 257 CYS A N 1
ATOM 2016 C CA . CYS A 1 257 ? -11.619 -6.809 26.656 1.00 84.19 257 CYS A CA 1
ATOM 2017 C C . CYS A 1 257 ? -11.965 -7.435 28.010 1.00 84.19 257 CYS A C 1
ATOM 2019 O O . CYS A 1 257 ? -11.428 -7.017 29.038 1.00 84.19 257 CYS A O 1
ATOM 2021 N N . GLU A 1 258 ? -12.793 -8.477 28.014 1.00 86.25 258 GLU A N 1
ATOM 2022 C CA . GLU A 1 258 ? -13.139 -9.237 29.220 1.00 86.25 258 GLU A CA 1
ATOM 2023 C C . GLU A 1 258 ? -12.582 -10.663 29.126 1.00 86.25 258 GLU A C 1
ATOM 2025 O O . GLU A 1 258 ? -12.659 -11.296 28.081 1.00 86.25 258 GLU A O 1
ATOM 2030 N N . LEU A 1 259 ? -11.968 -11.180 30.195 1.00 84.38 259 LEU A N 1
ATOM 2031 C CA . LEU A 1 259 ? -11.454 -12.554 30.210 1.00 84.38 259 LEU A CA 1
ATOM 2032 C C . LEU A 1 259 ? -12.628 -13.537 30.305 1.00 84.38 259 LEU A C 1
ATOM 2034 O O . LEU A 1 259 ? -13.421 -13.461 31.246 1.00 84.38 259 LEU A O 1
ATOM 2038 N N . GLN A 1 260 ? -12.706 -14.493 29.379 1.00 85.56 260 GLN A N 1
ATOM 2039 C CA . GLN A 1 260 ? -13.777 -15.481 29.370 1.00 85.56 260 GLN A CA 1
ATOM 2040 C C . GLN A 1 260 ? -13.734 -16.332 30.649 1.00 85.56 260 GLN A C 1
ATOM 2042 O O . GLN A 1 260 ? -12.684 -16.842 31.050 1.00 85.56 260 GLN A O 1
ATOM 2047 N N . ALA A 1 261 ? -14.890 -16.519 31.291 1.00 89.50 261 ALA A N 1
ATOM 2048 C CA . ALA A 1 261 ? -14.987 -17.291 32.524 1.00 89.50 261 ALA A CA 1
ATOM 2049 C C . ALA A 1 261 ? -14.437 -18.720 32.340 1.00 89.50 261 ALA A C 1
ATOM 2051 O O . ALA A 1 261 ? -14.921 -19.486 31.510 1.00 89.50 261 ALA A O 1
ATOM 2052 N N . GLY A 1 262 ? -13.432 -19.085 33.142 1.00 90.62 262 GLY A N 1
ATOM 2053 C CA . GLY A 1 262 ? -12.781 -20.398 33.080 1.00 90.62 262 GLY A CA 1
ATOM 2054 C C . GLY A 1 262 ? -11.648 -20.515 32.056 1.00 90.62 262 GLY A C 1
ATOM 2055 O O . GLY A 1 262 ? -11.065 -21.592 31.942 1.00 90.62 262 GLY A O 1
ATOM 2056 N N . SER A 1 263 ? -11.308 -19.435 31.349 1.00 86.69 263 SER A N 1
ATOM 2057 C CA . SER A 1 263 ? -10.123 -19.361 30.495 1.00 86.69 263 SER A CA 1
ATOM 2058 C C . SER A 1 263 ? -9.008 -18.549 31.154 1.00 86.69 263 SER A C 1
ATOM 2060 O O . SER A 1 263 ? -9.268 -17.623 31.917 1.00 86.69 263 SER A O 1
ATOM 2062 N N . GLU A 1 264 ? -7.754 -18.885 30.848 1.00 83.56 264 GLU A N 1
ATOM 2063 C CA . GLU A 1 264 ? -6.578 -18.107 31.267 1.00 83.56 264 GLU A CA 1
ATOM 2064 C C . GLU A 1 264 ? -6.106 -17.118 30.193 1.00 83.56 264 GLU A C 1
ATOM 2066 O O . GLU A 1 264 ? -5.408 -16.158 30.512 1.00 83.56 264 GLU A O 1
ATOM 2071 N N . PHE A 1 265 ? -6.490 -17.337 28.930 1.00 77.69 265 PHE A N 1
ATOM 2072 C CA . PHE A 1 265 ? -5.917 -16.616 27.786 1.00 77.69 265 PHE A CA 1
ATOM 2073 C C . PHE A 1 265 ? -6.943 -16.173 26.741 1.00 77.69 265 PHE A C 1
ATOM 2075 O O . PHE A 1 265 ? -6.567 -15.511 25.781 1.00 77.69 265 PHE A O 1
ATOM 2082 N N . ILE A 1 266 ? -8.221 -16.527 26.899 1.00 77.94 266 ILE A N 1
ATOM 2083 C CA . ILE A 1 266 ? -9.265 -16.150 25.939 1.00 77.94 266 ILE A CA 1
ATOM 2084 C C . ILE A 1 266 ? -9.969 -14.904 26.454 1.00 77.94 266 ILE A C 1
ATOM 2086 O O . ILE A 1 266 ? -10.566 -14.926 27.529 1.00 77.94 266 ILE A O 1
ATOM 2090 N N . TYR A 1 267 ? -9.907 -13.841 25.661 1.00 81.19 267 TYR A N 1
ATOM 2091 C CA . TYR A 1 267 ? -10.594 -12.585 25.919 1.00 81.19 267 TYR A CA 1
ATOM 2092 C C . TYR A 1 267 ? -11.728 -12.397 24.916 1.00 81.19 267 TYR A C 1
ATOM 2094 O O . TYR A 1 267 ? -11.546 -12.647 23.727 1.00 81.19 267 TYR A O 1
ATOM 2102 N N . ASP A 1 268 ? -12.866 -11.919 25.393 1.00 83.19 268 ASP A N 1
ATOM 2103 C CA . ASP A 1 268 ? -13.963 -11.436 24.573 1.00 83.19 268 ASP A CA 1
ATOM 2104 C C . ASP A 1 268 ? -13.786 -9.935 24.316 1.00 83.19 268 ASP A C 1
ATOM 2106 O O . ASP A 1 268 ? -13.435 -9.174 25.223 1.00 83.19 268 ASP A O 1
ATOM 2110 N N . PHE A 1 269 ? -14.024 -9.500 23.077 1.00 84.00 269 PHE A N 1
ATOM 2111 C CA . PHE A 1 269 ? -14.082 -8.081 22.744 1.00 84.00 269 PHE A CA 1
ATOM 2112 C C . PHE A 1 269 ? -15.501 -7.584 23.015 1.00 84.00 269 PHE A C 1
ATOM 2114 O O . PHE A 1 269 ? -16.466 -8.034 22.387 1.00 84.00 269 PHE A O 1
ATOM 2121 N N . VAL A 1 270 ? -15.628 -6.676 23.976 1.00 87.69 270 VAL A N 1
ATOM 2122 C CA . VAL A 1 270 ? -16.909 -6.191 24.481 1.00 87.69 270 VAL A CA 1
ATOM 2123 C C . VAL A 1 270 ? -17.119 -4.758 24.015 1.00 87.69 270 VAL A C 1
ATOM 2125 O O . VAL A 1 270 ? -16.282 -3.886 24.259 1.00 87.69 270 VAL A O 1
ATOM 2128 N N . VAL A 1 271 ? -18.255 -4.513 23.362 1.00 90.44 271 VAL A N 1
ATOM 2129 C CA . VAL A 1 271 ? -18.724 -3.175 22.989 1.00 90.44 271 VAL A CA 1
ATOM 2130 C C . VAL A 1 271 ? -19.969 -2.865 23.807 1.00 90.44 271 VAL A C 1
ATOM 2132 O O . VAL A 1 271 ? -20.999 -3.524 23.675 1.00 90.44 271 VAL A O 1
ATOM 2135 N N . GLU A 1 272 ? -19.879 -1.865 24.673 1.00 92.38 272 GLU A N 1
ATOM 2136 C CA . GLU A 1 272 ? -21.016 -1.356 25.431 1.00 92.38 272 GLU A CA 1
ATOM 2137 C C . GLU A 1 272 ? -21.634 -0.168 24.697 1.00 92.38 272 GLU A C 1
ATOM 2139 O O . GLU A 1 272 ? -20.919 0.761 24.316 1.00 92.38 272 GLU A O 1
ATOM 2144 N N . HIS A 1 273 ? -22.955 -0.174 24.535 1.00 92.88 273 HIS A N 1
ATOM 2145 C CA . HIS A 1 273 ? -23.699 0.923 23.913 1.00 92.88 273 HIS A CA 1
ATOM 2146 C C . HIS A 1 273 ? -24.371 1.780 24.986 1.00 92.88 273 HIS A C 1
ATOM 2148 O O . HIS A 1 273 ? -24.894 1.256 25.975 1.00 92.88 273 HIS A O 1
ATOM 2154 N N . PHE A 1 274 ? -24.408 3.097 24.782 1.00 93.25 274 PHE A N 1
ATOM 2155 C CA . PHE A 1 274 ? -24.965 4.048 25.748 1.00 93.25 274 PHE A CA 1
ATOM 2156 C C . PHE A 1 274 ? -26.015 4.959 25.116 1.00 93.25 274 PHE A C 1
ATOM 2158 O O . PHE A 1 274 ? -25.901 5.344 23.956 1.00 93.25 274 PHE A O 1
ATOM 2165 N N . ASP A 1 275 ? -27.018 5.343 25.910 1.00 93.75 275 ASP A N 1
ATOM 2166 C CA . ASP A 1 275 ? -28.099 6.272 25.538 1.00 93.75 275 ASP A CA 1
ATOM 2167 C C . ASP A 1 275 ? -27.706 7.755 25.701 1.00 93.75 275 ASP A C 1
ATOM 2169 O O . ASP A 1 275 ? -28.524 8.660 25.517 1.00 93.75 275 ASP A O 1
ATOM 2173 N N . ASP A 1 276 ? -26.456 8.028 26.071 1.00 93.81 276 ASP A N 1
ATOM 2174 C CA . ASP A 1 276 ? -25.886 9.366 26.199 1.00 93.81 276 ASP A CA 1
ATOM 2175 C C . ASP A 1 276 ? -24.494 9.436 25.559 1.00 93.81 276 ASP A C 1
ATOM 2177 O O . ASP A 1 276 ? -23.889 8.413 25.265 1.00 93.81 276 ASP A O 1
ATOM 2181 N N . VAL A 1 277 ? -23.978 10.645 25.335 1.00 92.75 277 VAL A N 1
ATOM 2182 C CA . VAL A 1 277 ? -22.694 10.874 24.642 1.00 92.75 277 VAL A CA 1
ATOM 2183 C C . VAL A 1 277 ? -21.453 10.721 25.538 1.00 92.75 277 VAL A C 1
ATOM 2185 O O . VAL A 1 277 ? -20.337 10.853 25.048 1.00 92.75 277 VAL A O 1
ATOM 2188 N N . HIS A 1 278 ? -21.619 10.480 26.843 1.00 94.44 278 HIS A N 1
ATOM 2189 C CA . HIS A 1 278 ? -20.530 10.406 27.828 1.00 94.44 278 HIS A CA 1
ATOM 2190 C C . HIS A 1 278 ? -20.379 9.015 28.458 1.00 94.44 278 HIS A C 1
ATOM 2192 O O . HIS A 1 278 ? -19.702 8.879 29.481 1.00 94.44 278 HIS A O 1
ATOM 2198 N N . CYS A 1 279 ? -21.013 7.993 27.883 1.00 93.12 279 CYS A N 1
ATOM 2199 C CA . CYS A 1 279 ? -20.982 6.622 28.375 1.00 93.12 279 CYS A CA 1
ATOM 2200 C C . CYS A 1 279 ? -21.401 6.468 29.856 1.00 93.12 279 CYS A C 1
ATOM 2202 O O . CYS A 1 279 ? -20.756 5.751 30.626 1.00 93.12 279 CYS A O 1
ATOM 2204 N N . GLN A 1 280 ? -22.463 7.161 30.290 1.00 94.44 280 GLN A N 1
ATOM 2205 C CA . GLN A 1 280 ? -22.941 7.136 31.685 1.00 94.44 280 GLN A CA 1
ATOM 2206 C C . GLN A 1 280 ? -24.221 6.317 31.884 1.00 94.44 280 GLN A C 1
ATOM 2208 O O . GLN A 1 280 ? -24.488 5.840 32.989 1.00 94.44 280 GLN A O 1
ATOM 2213 N N . LYS A 1 281 ? -25.029 6.170 30.837 1.00 93.50 281 LYS A N 1
ATOM 2214 C CA . LYS A 1 281 ? -26.333 5.510 30.828 1.00 93.50 281 LYS A CA 1
ATOM 2215 C C . LYS A 1 281 ? -26.293 4.372 29.811 1.00 93.50 281 LYS A C 1
ATOM 2217 O O . LYS A 1 281 ? -26.535 4.620 28.629 1.00 93.50 281 LYS A O 1
ATOM 2222 N N . PRO A 1 282 ? -25.956 3.143 30.244 1.00 92.69 282 PRO A N 1
ATOM 2223 C CA . PRO A 1 282 ? -25.978 1.979 29.367 1.00 92.69 282 PRO A CA 1
ATOM 2224 C C . PRO A 1 282 ? -27.329 1.859 28.667 1.00 92.69 282 PRO A C 1
ATOM 2226 O O . PRO A 1 282 ? -28.367 2.142 29.274 1.00 92.69 282 PRO A O 1
ATOM 2229 N N . ASN A 1 283 ? -27.311 1.449 27.403 1.00 91.38 283 ASN A N 1
ATOM 2230 C CA . ASN A 1 283 ? -28.515 1.357 26.599 1.00 91.38 283 ASN A CA 1
ATOM 2231 C C . ASN A 1 283 ? -29.527 0.390 27.231 1.00 91.38 283 ASN A C 1
ATOM 2233 O O . ASN A 1 283 ? -29.205 -0.758 27.540 1.00 91.38 283 ASN A O 1
ATOM 2237 N N . ALA A 1 284 ? -30.775 0.831 27.392 1.00 85.50 284 ALA A N 1
ATOM 2238 C CA . ALA A 1 284 ? -31.785 0.037 28.097 1.00 85.50 284 ALA A CA 1
ATOM 2239 C C . ALA A 1 284 ? -32.235 -1.238 27.351 1.00 85.50 284 ALA A C 1
ATOM 2241 O O . ALA A 1 284 ? -32.818 -2.131 27.967 1.00 85.50 284 ALA A O 1
ATOM 2242 N N . LYS A 1 285 ? -32.024 -1.318 26.030 1.00 89.19 285 LYS A N 1
ATOM 2243 C CA . LYS A 1 285 ? -32.486 -2.434 25.186 1.00 89.19 285 LYS A CA 1
ATOM 2244 C C . LYS A 1 285 ? -31.373 -3.432 24.877 1.00 89.19 285 LYS A C 1
ATOM 2246 O O . LYS A 1 285 ? -31.624 -4.632 24.890 1.00 89.19 285 LYS A O 1
ATOM 2251 N N . LEU A 1 286 ? -30.178 -2.936 24.576 1.00 86.31 286 LEU A N 1
ATOM 2252 C CA . LEU A 1 286 ? -29.006 -3.700 24.155 1.00 86.31 286 LEU A CA 1
ATOM 2253 C C . LEU A 1 286 ? -27.743 -3.046 24.743 1.00 86.31 286 LEU A C 1
ATOM 2255 O O . LEU A 1 286 ? -27.005 -2.380 24.023 1.00 86.31 286 LEU A O 1
ATOM 2259 N N . PRO A 1 287 ? -27.499 -3.192 26.058 1.00 78.56 287 PRO A N 1
ATOM 2260 C CA . PRO A 1 287 ? -26.398 -2.500 26.728 1.00 78.56 287 PRO A CA 1
ATOM 2261 C C . PRO A 1 287 ? -25.019 -3.001 26.287 1.00 78.56 287 PRO A C 1
ATOM 2263 O O . PRO A 1 287 ? -24.047 -2.262 26.402 1.00 78.56 287 PRO A O 1
ATOM 2266 N N . VAL A 1 288 ? -24.926 -4.247 25.809 1.00 86.88 288 VAL A N 1
ATOM 2267 C CA . VAL A 1 288 ? -23.656 -4.917 25.520 1.00 86.88 288 VAL A CA 1
ATOM 2268 C C . VAL A 1 288 ? -23.786 -5.797 24.282 1.00 86.88 288 VAL A C 1
ATOM 2270 O O . VAL A 1 288 ? -24.702 -6.619 24.192 1.00 86.88 288 VAL A O 1
ATOM 2273 N N . VAL A 1 289 ? -22.833 -5.664 23.364 1.00 84.62 289 VAL A N 1
ATOM 2274 C CA . VAL A 1 289 ? -22.580 -6.608 22.276 1.00 84.62 289 VAL A CA 1
ATOM 2275 C C . VAL A 1 289 ? -21.221 -7.250 22.521 1.00 84.62 289 VAL A C 1
ATOM 2277 O O . VAL A 1 289 ? -20.200 -6.573 22.620 1.00 84.62 289 VAL A O 1
ATOM 2280 N N . ILE A 1 290 ? -21.218 -8.576 22.635 1.00 83.69 290 ILE A N 1
ATOM 2281 C CA . ILE A 1 290 ? -20.003 -9.368 22.814 1.00 83.69 290 ILE A CA 1
ATOM 2282 C C . ILE A 1 290 ? -19.638 -9.959 21.460 1.00 83.69 290 ILE A C 1
ATOM 2284 O O . ILE A 1 290 ? -20.415 -10.727 20.884 1.00 83.69 290 ILE A O 1
ATOM 2288 N N . GLN A 1 291 ? -18.459 -9.611 20.953 1.00 74.31 291 GLN A N 1
ATOM 2289 C CA . GLN A 1 291 ? -17.898 -10.240 19.770 1.00 74.31 291 GLN A CA 1
ATOM 2290 C C . GLN A 1 291 ? -16.746 -11.141 20.208 1.00 74.31 291 GLN A C 1
ATOM 2292 O O . GLN A 1 291 ? -15.687 -10.675 20.628 1.00 74.31 291 GLN A O 1
ATOM 2297 N N . CYS A 1 292 ? -16.959 -12.455 20.115 1.00 58.75 292 CYS A N 1
ATOM 2298 C CA . CYS A 1 292 ? -15.918 -13.430 20.410 1.00 58.75 292 CYS A CA 1
ATOM 2299 C C . CYS A 1 292 ? -14.820 -13.319 19.350 1.00 58.75 292 CYS A C 1
ATOM 2301 O O . CYS A 1 292 ? -14.966 -13.798 18.223 1.00 58.75 292 CYS A O 1
ATOM 2303 N N . ILE A 1 293 ? -13.719 -12.674 19.716 1.00 63.19 293 ILE A N 1
ATOM 2304 C CA . ILE A 1 293 ? -12.499 -12.637 18.922 1.00 63.19 293 ILE A CA 1
ATOM 2305 C C . ILE A 1 293 ? -11.466 -13.378 19.752 1.00 63.19 293 ILE A C 1
ATOM 2307 O O . ILE A 1 293 ? -11.014 -12.884 20.775 1.00 63.19 293 ILE A O 1
ATOM 2311 N N . GLN A 1 294 ? -11.128 -14.598 19.344 1.00 55.75 294 GLN A N 1
ATOM 2312 C CA . GLN A 1 294 ? -10.106 -15.370 20.039 1.00 55.75 294 GLN A CA 1
ATOM 2313 C C . GLN A 1 294 ? -8.748 -14.700 19.818 1.00 55.75 294 GLN A C 1
ATOM 2315 O O . GLN A 1 294 ? -8.198 -14.735 18.718 1.00 55.75 294 GLN A O 1
ATOM 2320 N N . PHE A 1 295 ? -8.223 -14.071 20.867 1.00 56.28 295 PHE A N 1
ATOM 2321 C CA . PHE A 1 295 ? -6.849 -13.592 20.904 1.00 56.28 295 PHE A CA 1
ATOM 2322 C C . PHE A 1 295 ? -5.966 -14.684 21.503 1.00 56.28 295 PHE A C 1
ATOM 2324 O O . PHE A 1 295 ? -6.167 -15.090 22.644 1.00 56.28 295 PHE A O 1
ATOM 2331 N N . GLU A 1 296 ? -4.962 -15.136 20.758 1.00 47.34 296 GLU A N 1
ATOM 2332 C CA . GLU A 1 296 ? -3.800 -15.772 21.372 1.00 47.34 296 GLU A CA 1
ATOM 2333 C C . GLU A 1 296 ? -2.876 -14.650 21.846 1.00 47.34 296 GLU A C 1
ATOM 2335 O O . GLU A 1 296 ? -2.401 -13.840 21.047 1.00 47.34 296 GLU A O 1
ATOM 2340 N N . ALA A 1 297 ? -2.670 -14.548 23.159 1.00 48.56 297 ALA A N 1
ATOM 2341 C CA . ALA A 1 297 ? -1.677 -13.639 23.712 1.00 48.56 297 ALA A CA 1
ATOM 2342 C C . ALA A 1 297 ? -0.276 -14.119 23.285 1.00 48.56 297 ALA A C 1
ATOM 2344 O O . ALA A 1 297 ? 0.196 -15.144 23.778 1.00 48.56 297 ALA A O 1
ATOM 2345 N N . TYR A 1 298 ? 0.355 -13.401 22.350 1.00 46.03 298 TYR A N 1
ATOM 2346 C CA . TYR A 1 298 ? 1.749 -13.607 21.930 1.00 46.03 298 TYR A CA 1
ATOM 2347 C C . TYR A 1 298 ? 2.736 -12.852 22.827 1.00 46.03 298 TYR A C 1
ATOM 2349 O O . TYR A 1 298 ? 2.441 -11.690 23.197 1.00 46.03 298 TYR A O 1
#

pLDDT: mean 73.11, std 20.98, range [33.72, 97.88]

Secondary structure (DSSP, 8-state):
------PPPP-PPP------------------------------------------------------------PPPEEEEEEEEETTTTEEEEEEEEE-TT-BHHHHHHHHHHH--SHHHHTS-EEEEE-TT-PEEPTTSBHHHH--TT-EEEEEETT--S-HHHHHHHHHHHHTSHHHHHHHS---SS-------------PPP--------------PPPTT-----SSS-----TT-EEE-SSSS-SEEEEEEEEPTT-SS-EEEEEEEESSTTS-SB-SS--EEEE-------

Organism: NCBI:txid426638

Radius of gyration: 32.56 Å; chains: 1; bounding box: 73×103×94 Å